Protein AF-0000000068162174 (afdb_homodimer)

Structure (mmCIF, N/CA/C/O backbone):
data_AF-0000000068162174-model_v1
#
loop_
_entity.id
_entity.type
_entity.pdbx_description
1 polymer 'Serine/threonine kinase, putative'
#
loop_
_atom_site.group_PDB
_atom_site.id
_atom_site.type_symbol
_atom_site.label_atom_id
_atom_site.label_alt_id
_atom_site.label_comp_id
_atom_site.label_asym_id
_atom_site.label_entity_id
_atom_site.label_seq_id
_atom_site.pdbx_PDB_ins_code
_atom_site.Cartn_x
_atom_site.Cartn_y
_atom_site.Cartn_z
_atom_site.occupancy
_atom_site.B_iso_or_equiv
_atom_site.auth_seq_id
_atom_site.auth_comp_id
_atom_site.auth_asym_id
_atom_site.auth_atom_id
_atom_site.pdbx_PDB_model_num
ATOM 1 N N . MET A 1 1 ? -5.445 24.312 -27.828 1 18.7 1 MET A N 1
ATOM 2 C CA . MET A 1 1 ? -6.723 23.75 -27.391 1 18.7 1 MET A CA 1
ATOM 3 C C . MET A 1 1 ? -6.57 23.016 -26.062 1 18.7 1 MET A C 1
ATOM 5 O O . MET A 1 1 ? -5.457 22.656 -25.672 1 18.7 1 MET A O 1
ATOM 9 N N . CYS A 1 2 ? -7.777 22.641 -25.031 1 18.2 2 CYS A N 1
ATOM 10 C CA . CYS A 1 2 ? -7.77 22.734 -23.578 1 18.2 2 CYS A CA 1
ATOM 11 C C . CYS A 1 2 ? -6.852 21.672 -22.969 1 18.2 2 CYS A C 1
ATOM 13 O O . CYS A 1 2 ? -7.102 20.469 -23.125 1 18.2 2 CYS A O 1
ATOM 15 N N . SER A 1 3 ? -5.457 21.891 -22.859 1 20.56 3 SER A N 1
ATOM 16 C CA . SER A 1 3 ? -4.191 21.344 -22.375 1 20.56 3 SER A CA 1
ATOM 17 C C . SER A 1 3 ? -4.273 20.984 -20.906 1 20.56 3 SER A C 1
ATOM 19 O O . SER A 1 3 ? -4.18 21.859 -20.031 1 20.56 3 SER A O 1
ATOM 21 N N . TRP A 1 4 ? -5.434 20.469 -20.375 1 22.05 4 TRP A N 1
ATOM 22 C CA . TRP A 1 4 ? -6.117 20.391 -19.094 1 22.05 4 TRP A CA 1
ATOM 23 C C . TRP A 1 4 ? -5.266 19.641 -18.062 1 22.05 4 TRP A C 1
ATOM 25 O O . TRP A 1 4 ? -5.496 18.453 -17.812 1 22.05 4 TRP A O 1
ATOM 35 N N . ILE A 1 5 ? -3.943 19.547 -18.203 1 24.92 5 ILE A N 1
ATOM 36 C CA . ILE A 1 5 ? -2.852 18.922 -17.469 1 24.92 5 ILE A CA 1
ATOM 37 C C . ILE A 1 5 ? -2.865 19.406 -16.016 1 24.92 5 ILE A C 1
ATOM 39 O O . ILE A 1 5 ? -2.266 18.781 -15.141 1 24.92 5 ILE A O 1
ATOM 43 N N . THR A 1 6 ? -3.139 20.766 -15.594 1 24.45 6 THR A N 1
ATOM 44 C CA . THR A 1 6 ? -2.65 21.734 -14.609 1 24.45 6 THR A CA 1
ATOM 45 C C . THR A 1 6 ? -3.127 21.359 -13.211 1 24.45 6 THR A C 1
ATOM 47 O O . THR A 1 6 ? -2.445 21.641 -12.219 1 24.45 6 THR A O 1
ATOM 50 N N . ASN A 1 7 ? -4.449 21.609 -12.859 1 26.14 7 ASN A N 1
ATOM 51 C CA . ASN A 1 7 ? -4.941 22.219 -11.633 1 26.14 7 ASN A CA 1
ATOM 52 C C . ASN A 1 7 ? -4.613 21.375 -10.406 1 26.14 7 ASN A C 1
ATOM 54 O O . ASN A 1 7 ? -4.543 20.156 -10.492 1 26.14 7 ASN A O 1
ATOM 58 N N . GLY A 1 8 ? -4.105 22.156 -9.227 1 27.59 8 GLY A N 1
ATOM 59 C CA . GLY A 1 8 ? -3.605 22.031 -7.867 1 27.59 8 GLY A CA 1
ATOM 60 C C . GLY A 1 8 ? -4.473 21.141 -6.992 1 27.59 8 GLY A C 1
ATOM 61 O O . GLY A 1 8 ? -5.629 21.469 -6.723 1 27.59 8 GLY A O 1
ATOM 62 N N . LEU A 1 9 ? -4.617 20 -7.191 1 29.78 9 LEU A N 1
ATOM 63 C CA . LEU A 1 9 ? -5.543 19.266 -6.328 1 29.78 9 LEU A CA 1
ATOM 64 C C . LEU A 1 9 ? -5.387 19.703 -4.875 1 29.78 9 LEU A C 1
ATOM 66 O O . LEU A 1 9 ? -4.277 19.703 -4.336 1 29.78 9 LEU A O 1
ATOM 70 N N . PRO A 1 10 ? -6.277 20.75 -4.34 1 28.58 10 PRO A N 1
ATOM 71 C CA . PRO A 1 10 ? -6.211 21.391 -3.029 1 28.58 10 PRO A CA 1
ATOM 72 C C . PRO A 1 10 ? -5.812 20.422 -1.916 1 28.58 10 PRO A C 1
ATOM 74 O O . PRO A 1 10 ? -6.137 19.234 -1.981 1 28.58 10 PRO A O 1
ATOM 77 N N . SER A 1 11 ? -4.824 20.812 -1.046 1 30.02 11 SER A N 1
ATOM 78 C CA . SER A 1 11 ? -4.098 20.422 0.156 1 30.02 11 SER A CA 1
ATOM 79 C C . SER A 1 11 ? -5.035 19.844 1.207 1 30.02 11 SER A C 1
ATOM 81 O O . SER A 1 11 ? -4.695 18.875 1.885 1 30.02 11 SER A O 1
ATOM 83 N N . PHE A 1 12 ? -6.105 20.688 1.54 1 29.03 12 PHE A N 1
ATOM 84 C CA . PHE A 1 12 ? -7.055 20.703 2.648 1 29.03 12 PHE A CA 1
ATOM 85 C C . PHE A 1 12 ? -7.934 19.453 2.617 1 29.03 12 PHE A C 1
ATOM 87 O O . PHE A 1 12 ? -8.312 18.938 3.666 1 29.03 12 PHE A O 1
ATOM 94 N N . ALA A 1 13 ? -8.508 19.281 1.457 1 28.56 13 ALA A N 1
ATOM 95 C CA . ALA A 1 13 ? -9.641 18.344 1.433 1 28.56 13 ALA A CA 1
ATOM 96 C C . ALA A 1 13 ? -9.188 16.922 1.751 1 28.56 13 ALA A C 1
ATOM 98 O O . ALA A 1 13 ? -10.008 16.062 2.068 1 28.56 13 ALA A O 1
ATOM 99 N N . ILE A 1 14 ? -7.941 16.609 1.608 1 31.02 14 ILE A N 1
ATOM 100 C CA . ILE A 1 14 ? -7.199 15.414 1.965 1 31.02 14 ILE A CA 1
ATOM 101 C C . ILE A 1 14 ? -7.328 15.148 3.465 1 31.02 14 ILE A C 1
ATOM 103 O O . ILE A 1 14 ? -7.508 14.008 3.889 1 31.02 14 ILE A O 1
ATOM 107 N N . SER A 1 15 ? -7.234 16.156 4.301 1 30.94 15 SER A N 1
ATOM 108 C CA . SER A 1 15 ? -7.246 16.281 5.758 1 30.94 15 SER A CA 1
ATOM 109 C C . SER A 1 15 ? -8.625 15.969 6.328 1 30.94 15 SER A C 1
ATOM 111 O O . SER A 1 15 ? -8.734 15.289 7.352 1 30.94 15 SER A O 1
ATOM 113 N N . GLU A 1 16 ? -9.641 16.812 6.031 1 30.27 16 GLU A N 1
ATOM 114 C CA . GLU A 1 16 ? -10.898 17.031 6.734 1 30.27 16 GLU A CA 1
ATOM 115 C C . GLU A 1 16 ? -11.758 15.766 6.738 1 30.27 16 GLU A C 1
ATOM 117 O O . GLU A 1 16 ? -12.422 15.461 7.734 1 30.27 16 GLU A O 1
ATOM 122 N N . MET A 1 17 ? -12.266 15.359 5.582 1 29.75 17 MET A N 1
ATOM 123 C CA . MET A 1 17 ? -13.445 14.492 5.621 1 29.75 17 MET A CA 1
ATOM 124 C C . MET A 1 17 ? -13.133 13.18 6.328 1 29.75 17 MET A C 1
ATOM 126 O O . MET A 1 17 ? -14.023 12.547 6.898 1 29.75 17 MET A O 1
ATOM 130 N N . THR A 1 18 ? -12.062 12.406 5.812 1 34.81 18 THR A N 1
ATOM 131 C CA . THR A 1 18 ? -12.102 11.148 6.543 1 34.81 18 THR A CA 1
ATOM 132 C C . THR A 1 18 ? -11.406 11.281 7.895 1 34.81 18 THR A C 1
ATOM 134 O O . THR A 1 18 ? -11.398 10.344 8.688 1 34.81 18 THR A O 1
ATOM 137 N N . GLY A 1 19 ? -11.172 12.523 8.297 1 32.34 19 GLY A N 1
ATOM 138 C CA . GLY A 1 19 ? -10.297 12.578 9.461 1 32.34 19 GLY A CA 1
ATOM 139 C C . GLY A 1 19 ? -8.992 11.828 9.273 1 32.34 19 GLY A C 1
ATOM 140 O O . GLY A 1 19 ? -8.164 11.781 10.18 1 32.34 19 GLY A O 1
ATOM 141 N N . LEU A 1 20 ? -8.898 10.766 8.461 1 36.09 20 LEU A N 1
ATOM 142 C CA . LEU A 1 20 ? -7.723 9.914 8.328 1 36.09 20 LEU A CA 1
ATOM 143 C C . LEU A 1 20 ? -6.699 10.539 7.383 1 36.09 20 LEU A C 1
ATOM 145 O O . LEU A 1 20 ? -7.07 11.148 6.375 1 36.09 20 LEU A O 1
ATOM 149 N N . GLY A 1 21 ? -5.391 11.078 7.617 1 38.16 21 GLY A N 1
ATOM 150 C CA . GLY A 1 21 ? -4.168 11.766 7.23 1 38.16 21 GLY A CA 1
ATOM 151 C C . GLY A 1 21 ? -3.594 11.266 5.918 1 38.16 21 GLY A C 1
ATOM 152 O O . GLY A 1 21 ? -4.141 10.352 5.301 1 38.16 21 GLY A O 1
ATOM 153 N N . THR A 1 22 ? -2.631 12.109 5.289 1 47.12 22 THR A N 1
ATOM 154 C CA . THR A 1 22 ? -1.706 11.859 4.188 1 47.12 22 THR A CA 1
ATOM 155 C C . THR A 1 22 ? -1.014 10.508 4.355 1 47.12 22 THR A C 1
ATOM 157 O O . THR A 1 22 ? -0.334 10.273 5.355 1 47.12 22 THR A O 1
ATOM 160 N N . PRO A 1 23 ? -1.525 9.281 3.451 1 57.62 23 PRO A N 1
ATOM 161 C CA . PRO A 1 23 ? -0.926 7.973 3.727 1 57.62 23 PRO A CA 1
ATOM 162 C C . PRO A 1 23 ? 0.59 7.969 3.553 1 57.62 23 PRO A C 1
ATOM 164 O O . PRO A 1 23 ? 1.12 8.695 2.711 1 57.62 23 PRO A O 1
ATOM 167 N N . LEU A 1 24 ? 1.435 7.66 4.465 1 55.72 24 LEU A N 1
ATOM 168 C CA . LEU A 1 24 ? 2.873 7.418 4.492 1 55.72 24 LEU A CA 1
ATOM 169 C C . LEU A 1 24 ? 3.283 6.457 3.381 1 55.72 24 LEU A C 1
ATOM 171 O O . LEU A 1 24 ? 4.473 6.281 3.113 1 55.72 24 LEU A O 1
ATOM 175 N N . TYR A 1 25 ? 2.242 5.934 2.59 1 62.03 25 TYR A N 1
ATOM 176 C CA . TYR A 1 25 ? 2.531 4.984 1.518 1 62.03 25 TYR A CA 1
ATOM 177 C C . TYR A 1 25 ? 2.639 5.699 0.176 1 62.03 25 TYR A C 1
ATOM 179 O O . TYR A 1 25 ? 3.053 5.102 -0.821 1 62.03 25 TYR A O 1
ATOM 187 N N . MET A 1 26 ? 2.332 7.035 0.182 1 63.84 26 MET A N 1
ATOM 188 C CA . MET A 1 26 ? 2.369 7.793 -1.065 1 63.84 26 MET A CA 1
ATOM 189 C C . MET A 1 26 ? 3.803 8.133 -1.453 1 63.84 26 MET A C 1
ATOM 191 O O . MET A 1 26 ? 4.602 8.539 -0.605 1 63.84 26 MET A O 1
ATOM 195 N N . ALA A 1 27 ? 4.07 7.832 -2.781 1 62.41 27 ALA A N 1
ATOM 196 C CA . ALA A 1 27 ? 5.391 8.203 -3.275 1 62.41 27 ALA A CA 1
ATOM 197 C C . ALA A 1 27 ? 5.633 9.703 -3.119 1 62.41 27 ALA A C 1
ATOM 199 O O . ALA A 1 27 ? 4.73 10.508 -3.361 1 62.41 27 ALA A O 1
ATOM 200 N N . PRO A 1 28 ? 6.805 10.055 -2.715 1 62.69 28 PRO A N 1
ATOM 201 C CA . PRO A 1 28 ? 7.133 11.469 -2.48 1 62.69 28 PRO A CA 1
ATOM 202 C C . PRO A 1 28 ? 6.863 12.344 -3.697 1 62.69 28 PRO A C 1
ATOM 204 O O . PRO A 1 28 ? 6.434 13.492 -3.553 1 62.69 28 PRO A O 1
ATOM 207 N N . GLU A 1 29 ? 7.098 11.898 -4.934 1 68 29 GLU A N 1
ATOM 208 C CA . GLU A 1 29 ? 6.969 12.703 -6.141 1 68 29 GLU A CA 1
ATOM 209 C C . GLU A 1 29 ? 5.508 13.047 -6.426 1 68 29 GLU A C 1
ATOM 211 O O . GLU A 1 29 ? 5.215 13.945 -7.215 1 68 29 GLU A O 1
ATOM 216 N N . MET A 1 30 ? 4.582 12.258 -5.918 1 63.44 30 MET A N 1
ATOM 217 C CA . MET A 1 30 ? 3.162 12.547 -6.105 1 63.44 30 MET A CA 1
ATOM 218 C C . MET A 1 30 ? 2.789 13.883 -5.477 1 63.44 30 MET A C 1
ATOM 220 O O . MET A 1 30 ? 1.789 14.492 -5.855 1 63.44 30 MET A O 1
ATOM 224 N N . LEU A 1 31 ? 3.596 14.25 -4.473 1 59.22 31 LEU A N 1
ATOM 225 C CA . LEU A 1 31 ? 3.4 15.562 -3.85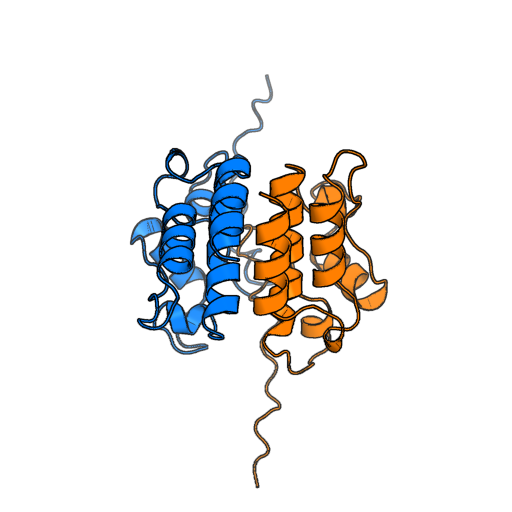9 1 59.22 31 LEU A CA 1
ATOM 226 C C . LEU A 1 31 ? 3.998 16.656 -4.727 1 59.22 31 LEU A C 1
ATOM 228 O O . LEU A 1 31 ? 3.676 17.844 -4.547 1 59.22 31 LEU A O 1
ATOM 232 N N . GLN A 1 32 ? 4.801 16.172 -5.676 1 59.44 32 GLN A N 1
ATOM 233 C CA . GLN A 1 32 ? 5.516 17.141 -6.508 1 59.44 32 GLN A CA 1
ATOM 234 C C . GLN A 1 32 ? 4.836 17.297 -7.867 1 59.44 32 GLN A C 1
ATOM 236 O O . GLN A 1 32 ? 5.375 17.953 -8.758 1 59.44 32 GLN A O 1
ATOM 241 N N . THR A 1 33 ? 3.5 17.078 -8.148 1 53.5 33 THR A N 1
ATOM 242 C CA . THR A 1 33 ? 2.748 17.234 -9.383 1 53.5 33 THR A CA 1
ATOM 243 C C . THR A 1 33 ? 3.398 16.453 -10.523 1 53.5 33 THR A C 1
ATOM 245 O O . THR A 1 33 ? 3.176 16.75 -11.695 1 53.5 33 THR A O 1
ATOM 248 N N . ARG A 1 34 ? 4.207 15.617 -10.32 1 50.84 34 ARG A N 1
ATOM 249 C CA . ARG A 1 34 ? 4.879 14.922 -11.422 1 50.84 34 ARG A CA 1
ATOM 250 C C . ARG A 1 34 ? 4.043 13.75 -11.922 1 50.84 34 ARG A C 1
ATOM 252 O O . ARG A 1 34 ? 3.277 13.156 -11.156 1 50.84 34 ARG A O 1
ATOM 259 N N . HIS A 1 35 ? 3.863 13.625 -13.305 1 50.28 35 HIS A N 1
ATOM 260 C CA . HIS A 1 35 ? 3.219 12.477 -13.945 1 50.28 35 HIS A CA 1
ATOM 261 C C . HIS A 1 35 ? 3.83 11.164 -13.461 1 50.28 35 HIS A C 1
ATOM 263 O O . HIS A 1 35 ? 5.055 11.031 -13.406 1 50.28 35 HIS A O 1
ATOM 269 N N . TYR A 1 36 ? 3.008 10.625 -12.555 1 57.25 36 TYR A N 1
ATOM 270 C CA . TYR A 1 36 ? 3.699 9.438 -12.07 1 57.25 36 TYR A CA 1
ATOM 271 C C . TYR A 1 36 ? 3.182 8.18 -12.766 1 57.25 36 TYR A C 1
ATOM 273 O O . TYR A 1 36 ? 1.99 8.078 -13.062 1 57.25 36 TYR A O 1
ATOM 281 N N . GLY A 1 37 ? 4.039 7.527 -13.531 1 59.81 37 GLY A N 1
ATOM 282 C CA . GLY A 1 37 ? 3.797 6.23 -14.141 1 59.81 37 GLY A CA 1
ATOM 283 C C . GLY A 1 37 ? 3.812 5.09 -13.141 1 59.81 37 GLY A C 1
ATOM 284 O O . GLY A 1 37 ? 3.518 5.289 -11.961 1 59.81 37 GLY A O 1
ATOM 285 N N . ALA A 1 38 ? 3.951 3.951 -13.508 1 64.69 38 ALA A N 1
ATOM 286 C CA . ALA A 1 38 ? 3.938 2.672 -12.797 1 64.69 38 ALA A CA 1
ATOM 287 C C . ALA A 1 38 ? 4.949 2.664 -11.656 1 64.69 38 ALA A C 1
ATOM 289 O O . ALA A 1 38 ? 4.824 1.875 -10.719 1 64.69 38 ALA A O 1
ATOM 290 N N . LYS A 1 39 ? 5.809 3.766 -11.609 1 78.62 39 LYS A N 1
ATOM 291 C CA . LYS A 1 39 ? 6.918 3.709 -10.656 1 78.62 39 LYS A CA 1
ATOM 292 C C . LYS A 1 39 ? 6.477 4.176 -9.273 1 78.62 39 LYS A C 1
ATOM 294 O O . LYS A 1 39 ? 7.141 3.895 -8.273 1 78.62 39 LYS A O 1
ATOM 299 N N . ILE A 1 40 ? 5.359 4.891 -9.227 1 78.25 40 ILE A N 1
ATOM 300 C CA . ILE A 1 40 ? 4.883 5.379 -7.934 1 78.25 40 ILE A CA 1
ATOM 301 C C . ILE A 1 40 ? 4.402 4.207 -7.082 1 78.25 40 ILE A C 1
ATOM 303 O O . ILE A 1 40 ? 4.496 4.24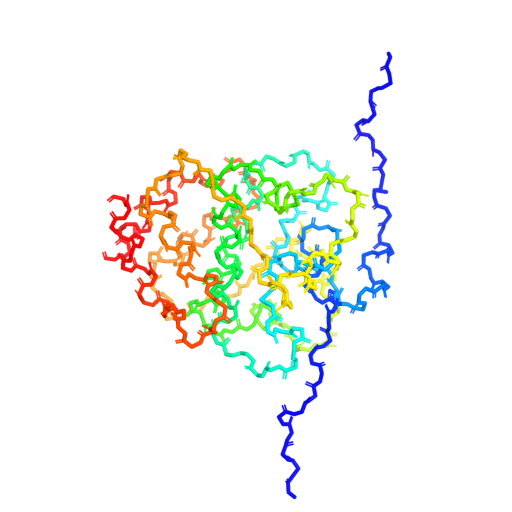6 -5.852 1 78.25 40 ILE A O 1
ATOM 307 N N . ASP A 1 41 ? 3.971 3.131 -7.715 1 82.19 41 ASP A N 1
ATOM 308 C CA . ASP A 1 41 ? 3.486 1.958 -6.992 1 82.19 41 ASP A CA 1
ATOM 309 C C . ASP A 1 41 ? 4.641 1.195 -6.344 1 82.19 41 ASP A C 1
ATOM 311 O O . ASP A 1 41 ? 4.449 0.506 -5.34 1 82.19 41 ASP A O 1
ATOM 315 N N . CYS A 1 42 ? 5.82 1.42 -6.922 1 88.31 42 CYS A N 1
ATOM 316 C CA . CYS A 1 42 ? 6.996 0.785 -6.34 1 88.31 42 CYS A CA 1
ATOM 317 C C . CYS A 1 42 ? 7.234 1.282 -4.922 1 88.31 42 CYS A C 1
ATOM 319 O O . CYS A 1 42 ? 7.543 0.493 -4.023 1 88.31 42 CYS A O 1
ATOM 321 N N . TYR A 1 43 ? 7.094 2.574 -4.781 1 88.06 43 TYR A N 1
ATOM 322 C CA . TYR A 1 43 ? 7.309 3.166 -3.465 1 88.06 43 TYR A CA 1
ATOM 323 C C . TYR A 1 43 ? 6.305 2.625 -2.455 1 88.06 43 TYR A C 1
ATOM 325 O O . TYR A 1 43 ? 6.68 2.205 -1.358 1 88.06 43 TYR A O 1
ATOM 333 N N . SER A 1 44 ? 5.039 2.605 -2.838 1 84.12 44 SER A N 1
ATOM 334 C CA . SER A 1 44 ? 3.998 2.068 -1.967 1 84.12 44 SER A CA 1
ATOM 335 C C . SER A 1 44 ? 4.266 0.607 -1.622 1 84.12 44 SER A C 1
ATOM 337 O O . SER A 1 44 ? 4.055 0.184 -0.484 1 84.12 44 SER A O 1
ATOM 339 N N . PHE A 1 45 ? 4.711 -0.1 -2.633 1 87.56 45 PHE A N 1
ATOM 340 C CA . PHE A 1 45 ? 5.055 -1.504 -2.439 1 87.56 45 PHE A CA 1
ATOM 341 C C . PHE A 1 45 ? 6.133 -1.655 -1.373 1 87.56 45 PHE A C 1
ATOM 343 O O . PHE A 1 45 ? 6.008 -2.486 -0.471 1 87.56 45 PHE A O 1
ATOM 350 N N . ALA A 1 46 ? 7.16 -0.846 -1.453 1 92.31 46 ALA A N 1
ATOM 351 C CA . ALA A 1 46 ? 8.25 -0.889 -0.483 1 92.31 46 ALA A CA 1
ATOM 352 C C . ALA A 1 46 ? 7.742 -0.61 0.929 1 92.31 46 ALA A C 1
ATOM 354 O O . ALA A 1 46 ? 8.125 -1.297 1.88 1 92.31 46 ALA A O 1
ATOM 355 N N . MET A 1 47 ? 6.887 0.354 1.073 1 88.5 47 MET A N 1
ATOM 356 C CA . MET A 1 47 ? 6.387 0.75 2.387 1 88.5 47 MET A CA 1
ATOM 357 C C . MET A 1 47 ? 5.578 -0.375 3.021 1 88.5 47 MET A C 1
ATOM 359 O O . MET A 1 47 ? 5.727 -0.66 4.211 1 88.5 47 MET A O 1
ATOM 363 N N . VAL A 1 48 ? 4.75 -1.003 2.244 1 87.25 48 VAL A N 1
ATOM 364 C CA . VAL A 1 48 ? 3.941 -2.107 2.75 1 87.25 48 VAL A CA 1
ATOM 365 C C . VAL A 1 48 ? 4.844 -3.287 3.109 1 87.25 48 VAL A C 1
ATOM 367 O O . VAL A 1 48 ? 4.664 -3.916 4.152 1 87.25 48 VAL A O 1
ATOM 370 N N . LEU A 1 49 ? 5.777 -3.588 2.252 1 89.62 49 LEU A N 1
ATOM 371 C CA . LEU A 1 49 ? 6.703 -4.684 2.514 1 89.62 49 LEU A CA 1
ATOM 372 C C . LEU A 1 49 ? 7.492 -4.434 3.795 1 89.62 49 LEU A C 1
ATOM 374 O O . LEU A 1 49 ? 7.719 -5.359 4.578 1 89.62 49 LEU A O 1
ATOM 378 N N . TRP A 1 50 ? 7.91 -3.193 4.016 1 89.44 50 TRP A N 1
ATOM 379 C CA . TRP A 1 50 ? 8.625 -2.836 5.234 1 89.44 50 TRP A CA 1
ATOM 380 C C . TRP A 1 50 ? 7.789 -3.145 6.469 1 89.44 50 TRP A C 1
ATOM 382 O O . TRP A 1 50 ? 8.273 -3.762 7.418 1 89.44 50 TRP A O 1
ATOM 392 N N . GLN A 1 51 ? 6.566 -2.807 6.414 1 86.38 51 GLN A N 1
ATOM 393 C CA . GLN A 1 51 ? 5.672 -3.047 7.543 1 86.38 51 GLN A CA 1
ATOM 394 C C . GLN A 1 51 ? 5.473 -4.539 7.781 1 86.38 51 GLN A C 1
ATOM 396 O O . GLN A 1 51 ? 5.5 -5 8.922 1 86.38 51 GLN A O 1
ATOM 401 N N . MET A 1 52 ? 5.301 -5.227 6.711 1 87.44 52 MET A N 1
ATOM 402 C CA . MET A 1 52 ? 5.059 -6.66 6.828 1 87.44 52 MET A CA 1
ATOM 403 C C . MET A 1 52 ? 6.285 -7.375 7.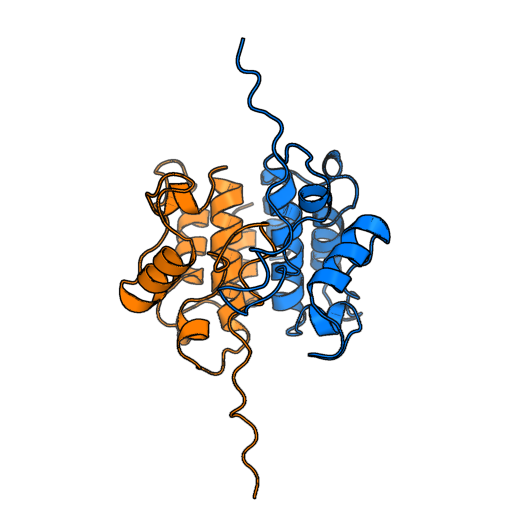387 1 87.44 52 MET A C 1
ATOM 405 O O . MET A 1 52 ? 6.156 -8.312 8.18 1 87.44 52 MET A O 1
ATOM 409 N N . CYS A 1 53 ? 7.402 -6.922 6.992 1 87.06 53 CYS A N 1
ATOM 410 C CA . CYS A 1 53 ? 8.633 -7.59 7.391 1 87.06 53 CYS A CA 1
ATOM 411 C C . CYS A 1 53 ? 9.008 -7.23 8.828 1 87.06 53 CYS A C 1
ATOM 413 O O . CYS A 1 53 ? 9.531 -8.07 9.562 1 87.06 53 CYS A O 1
ATOM 415 N N . THR A 1 54 ? 8.734 -6.008 9.25 1 86.62 54 THR A N 1
ATOM 416 C CA . THR A 1 54 ? 9.195 -5.535 10.555 1 86.62 54 THR A CA 1
ATOM 417 C C . THR A 1 54 ? 8.102 -5.715 11.602 1 86.62 54 THR A C 1
ATOM 419 O O . THR A 1 54 ? 8.398 -5.797 12.797 1 86.62 54 THR A O 1
ATOM 422 N N . GLY A 1 55 ? 6.891 -5.664 11.125 1 82.19 55 GLY A N 1
ATOM 423 C CA . GLY A 1 55 ? 5.762 -5.699 12.039 1 82.19 55 GLY A CA 1
ATOM 424 C C . GLY A 1 55 ? 5.508 -4.367 12.719 1 82.19 55 GLY A C 1
ATOM 425 O O . GLY A 1 55 ? 4.688 -4.281 13.641 1 82.19 55 GLY A O 1
ATOM 426 N N . LYS A 1 56 ? 6.199 -3.385 12.312 1 82.88 56 LYS A N 1
ATOM 427 C CA . LYS A 1 56 ? 6.082 -2.057 12.914 1 82.88 56 LYS A CA 1
ATOM 428 C C . LYS A 1 56 ? 5.25 -1.13 12.031 1 82.88 56 LYS A C 1
ATOM 430 O O . LYS A 1 56 ? 5.152 -1.336 10.82 1 82.88 56 LYS A O 1
ATOM 435 N N . LYS A 1 57 ? 4.707 -0.128 12.664 1 79.94 57 LYS A N 1
ATOM 436 C CA . LYS A 1 57 ? 4.008 0.909 11.906 1 79.94 57 LYS A CA 1
ATOM 437 C C . LYS A 1 57 ? 4.996 1.87 11.25 1 79.94 57 LYS A C 1
ATOM 439 O O . LYS A 1 57 ? 6.09 2.094 11.773 1 79.94 57 LYS A O 1
ATOM 444 N N . LEU A 1 58 ? 4.594 2.418 10.156 1 83.88 58 LEU A N 1
ATOM 445 C CA . LEU A 1 58 ? 5.477 3.307 9.406 1 83.88 58 LEU A CA 1
ATOM 446 C C . LEU A 1 58 ? 5.863 4.52 10.25 1 83.88 58 LEU A C 1
ATOM 448 O O . LEU A 1 58 ? 7.008 4.973 10.203 1 83.88 58 LEU A O 1
ATOM 452 N N . MET A 1 59 ? 4.926 5.027 11 1 80.88 59 MET A N 1
ATOM 453 C CA . MET A 1 59 ? 5.238 6.184 11.836 1 80.88 59 MET A CA 1
ATOM 454 C C . MET A 1 59 ? 6.422 5.887 12.75 1 80.88 59 MET A C 1
ATOM 456 O O . MET A 1 59 ? 7.32 6.715 12.906 1 80.88 59 MET A O 1
ATOM 460 N N . ASP A 1 60 ? 6.395 4.711 13.312 1 82.88 60 ASP A N 1
ATOM 461 C CA . ASP A 1 60 ? 7.508 4.27 14.148 1 82.88 60 ASP A CA 1
ATOM 462 C C . ASP A 1 60 ? 8.789 4.125 13.336 1 82.88 60 ASP A C 1
ATOM 464 O O . ASP A 1 60 ? 9.867 4.496 13.797 1 82.88 60 ASP A O 1
ATOM 468 N N . GLY A 1 61 ? 8.633 3.58 12.172 1 87.56 61 GLY A N 1
ATOM 469 C CA . GLY A 1 61 ? 9.773 3.4 11.297 1 87.56 61 GLY A CA 1
ATOM 470 C C . GLY A 1 61 ? 10.438 4.707 10.906 1 87.56 61 GLY A C 1
ATOM 471 O O . GLY A 1 61 ? 11.648 4.754 10.688 1 87.56 61 GLY A O 1
ATOM 472 N N . PHE A 1 62 ? 9.648 5.73 10.797 1 87.62 62 PHE A N 1
ATOM 473 C CA . PHE A 1 62 ? 10.164 7.047 10.438 1 87.62 62 PHE A CA 1
ATOM 474 C C . PHE A 1 62 ? 10.742 7.754 11.664 1 87.62 62 PHE A C 1
ATOM 476 O O . PHE A 1 62 ? 11.328 8.828 11.547 1 87.62 62 PHE A O 1
ATOM 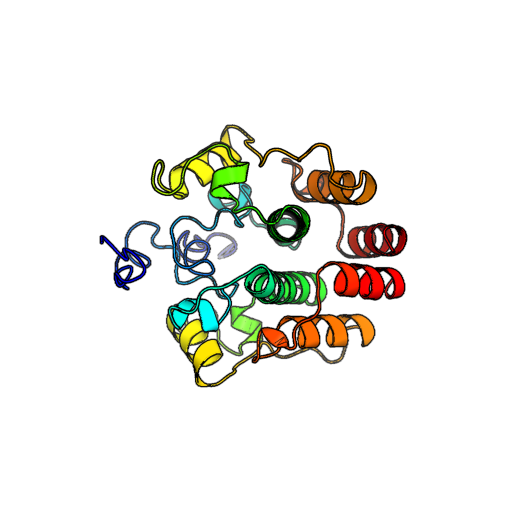483 N N . GLY A 1 63 ? 10.547 7.102 12.797 1 85.56 63 GLY A N 1
ATOM 484 C CA . GLY A 1 63 ? 11.156 7.625 14.016 1 85.56 63 GLY A CA 1
ATOM 485 C C . GLY A 1 63 ? 10.219 8.508 14.82 1 85.56 63 GLY A C 1
ATOM 486 O O . GLY A 1 63 ? 10.664 9.305 15.648 1 85.56 63 GLY A O 1
ATOM 487 N N . PHE A 1 64 ? 8.953 8.461 14.492 1 82.06 64 PHE A N 1
ATOM 488 C CA . PHE A 1 64 ? 7.996 9.305 15.195 1 82.06 64 PHE A CA 1
ATOM 489 C C . PHE A 1 64 ? 7.039 8.461 16.031 1 82.06 64 PHE A C 1
ATOM 491 O O . PHE A 1 64 ? 6.691 7.344 15.641 1 82.06 64 PHE A O 1
ATOM 498 N N . ASP A 1 65 ? 6.727 8.953 17.172 1 76.19 65 ASP A N 1
ATOM 499 C CA . ASP A 1 65 ? 5.66 8.328 17.953 1 76.19 65 ASP A CA 1
ATOM 500 C C . ASP A 1 65 ? 4.297 8.578 17.312 1 76.19 65 ASP A C 1
ATOM 502 O O . ASP A 1 65 ? 4.082 9.617 16.688 1 76.19 65 ASP A O 1
ATOM 506 N N . LYS A 1 66 ? 3.604 7.602 17.641 1 65.56 66 LYS A N 1
ATOM 507 C CA . LYS A 1 66 ? 2.246 7.766 17.125 1 65.56 66 LYS A CA 1
ATOM 508 C C . LYS A 1 66 ? 1.633 9.078 17.594 1 65.56 66 LYS A C 1
ATOM 510 O O . LYS A 1 66 ? 1.814 9.469 18.75 1 65.56 66 LYS A O 1
ATOM 515 N N . ASP A 1 67 ? 1.114 9.836 16.766 1 60.44 67 ASP A N 1
ATOM 516 C CA . ASP A 1 67 ? 0.339 11.031 17.078 1 60.44 67 ASP A CA 1
ATOM 517 C C . ASP A 1 67 ? 1.253 12.219 17.375 1 60.44 67 ASP A C 1
ATOM 519 O O . ASP A 1 67 ? 0.778 13.312 17.688 1 60.44 67 ASP A O 1
ATOM 523 N N . SER A 1 68 ? 2.488 11.977 17.375 1 70.38 68 SER A N 1
ATOM 524 C CA . SER A 1 68 ? 3.393 13.078 17.672 1 70.38 68 SER A CA 1
ATOM 525 C C . SER A 1 68 ? 3.477 14.062 16.516 1 70.38 68 SER A C 1
ATOM 527 O O . SER A 1 68 ? 3.645 15.266 16.719 1 70.38 68 SER A O 1
ATOM 529 N N . VAL A 1 69 ? 3.447 13.539 15.375 1 70.44 69 VAL A N 1
ATOM 530 C CA . VAL A 1 69 ? 3.533 14.391 14.188 1 70.44 69 VAL A CA 1
ATOM 531 C C . VAL A 1 69 ? 2.447 14 13.188 1 70.44 69 VAL A C 1
ATOM 533 O O . VAL A 1 69 ? 2.158 12.812 13.016 1 70.44 69 VAL A O 1
ATOM 536 N N . PRO A 1 70 ? 1.87 15 12.609 1 69.69 70 PRO A N 1
ATOM 537 C CA . PRO A 1 70 ? 0.913 14.664 11.555 1 69.69 70 PRO A CA 1
ATOM 538 C C . PRO A 1 70 ? 1.553 13.898 10.398 1 69.69 70 PRO A C 1
ATOM 540 O O . PRO A 1 70 ? 2.68 14.195 10 1 69.69 70 PRO A O 1
ATOM 543 N N . PRO A 1 71 ? 0.937 12.922 9.891 1 71.56 71 PRO A N 1
ATOM 544 C CA . PRO A 1 71 ? 1.477 12.125 8.789 1 71.56 71 PRO A CA 1
ATOM 545 C C . PRO A 1 71 ? 1.895 12.969 7.59 1 71.56 71 PRO A C 1
ATOM 547 O O . PRO A 1 71 ? 2.861 12.641 6.902 1 71.56 71 PRO A O 1
ATOM 550 N N . MET A 1 72 ? 1.23 14.023 7.383 1 72.69 72 MET A N 1
ATOM 551 C CA . MET A 1 72 ? 1.567 14.891 6.258 1 72.69 72 MET A CA 1
ATOM 552 C C . MET A 1 72 ? 2.967 15.477 6.422 1 72.69 72 MET A C 1
ATOM 554 O O . MET A 1 72 ? 3.682 15.672 5.434 1 72.69 72 MET A O 1
ATOM 558 N N . ARG A 1 73 ? 3.275 15.773 7.574 1 75.56 73 ARG A N 1
ATOM 559 C CA . ARG A 1 73 ? 4.617 16.281 7.828 1 75.56 73 ARG A CA 1
ATOM 560 C C . ARG A 1 73 ? 5.672 15.234 7.512 1 75.56 73 ARG A C 1
ATOM 562 O O . ARG A 1 73 ? 6.754 15.555 7.016 1 75.56 73 ARG A O 1
ATOM 569 N N . VAL A 1 74 ? 5.359 14.023 7.82 1 76.5 74 VAL A N 1
ATOM 570 C CA . VAL A 1 74 ? 6.281 12.93 7.527 1 76.5 74 VAL A CA 1
ATOM 571 C C . VAL A 1 74 ? 6.398 12.75 6.016 1 76.5 74 VAL A C 1
ATOM 573 O O . VAL A 1 74 ? 7.5 12.547 5.492 1 76.5 74 VAL A O 1
ATOM 576 N N . ALA A 1 75 ? 5.273 12.867 5.32 1 75.19 75 ALA A N 1
ATOM 577 C CA . ALA A 1 75 ? 5.285 12.781 3.861 1 75.19 75 ALA A CA 1
ATOM 578 C C . ALA A 1 75 ? 6.152 13.883 3.254 1 75.19 75 ALA A C 1
ATOM 580 O O . ALA A 1 75 ? 6.887 13.641 2.293 1 75.19 75 ALA A O 1
ATOM 581 N N . PHE A 1 76 ? 6.02 15.031 3.822 1 76.44 76 PHE A N 1
ATOM 582 C CA . PHE A 1 76 ? 6.832 16.156 3.361 1 76.44 76 PHE A CA 1
ATOM 583 C C . PHE A 1 76 ? 8.312 15.867 3.57 1 76.44 76 PHE A C 1
ATOM 585 O O . PHE A 1 76 ? 9.133 16.141 2.688 1 76.44 76 PHE A O 1
ATOM 592 N N . LYS A 1 77 ? 8.609 15.359 4.703 1 82 77 LYS A N 1
ATOM 593 C CA . LYS A 1 77 ? 10 15.031 4.996 1 82 77 LYS A CA 1
ATOM 594 C C . LYS A 1 77 ? 10.516 13.945 4.062 1 82 77 LYS A C 1
ATOM 596 O O . LYS A 1 77 ? 11.664 13.984 3.627 1 82 77 LYS A O 1
ATOM 601 N N . ALA A 1 78 ? 9.688 12.969 3.801 1 83.06 78 ALA A N 1
ATOM 602 C CA . ALA A 1 78 ? 10.055 11.93 2.84 1 83.06 78 ALA A CA 1
ATOM 603 C C . ALA A 1 78 ? 10.336 12.539 1.467 1 83.06 78 ALA A C 1
ATOM 605 O O . ALA A 1 78 ? 11.258 12.102 0.768 1 83.06 78 ALA A O 1
ATOM 606 N N . CYS A 1 79 ? 9.539 13.461 1.094 1 80.69 79 CYS A N 1
ATOM 607 C CA . CYS A 1 79 ? 9.633 14.07 -0.23 1 80.69 79 CYS A CA 1
ATOM 608 C C . CYS A 1 79 ? 10.836 15 -0.322 1 80.69 79 CYS A C 1
ATOM 610 O O . CYS A 1 79 ? 11.641 14.891 -1.25 1 80.69 79 CYS A O 1
ATOM 612 N N . TYR A 1 80 ? 11.023 15.836 0.635 1 83.19 80 TYR A N 1
ATOM 613 C CA . TYR A 1 80 ? 11.977 16.938 0.49 1 83.19 80 TYR A CA 1
ATOM 614 C C . TYR A 1 80 ? 13.281 16.625 1.224 1 83.19 80 TYR A C 1
ATOM 616 O O . TYR A 1 80 ? 14.336 17.141 0.856 1 83.19 80 TYR A O 1
ATOM 624 N N . GLU A 1 81 ? 13.164 15.82 2.244 1 88.56 81 GLU A N 1
ATOM 625 C CA . GLU A 1 81 ? 14.367 15.477 3 1 88.56 81 GLU A CA 1
ATOM 626 C C . GLU A 1 81 ? 14.789 14.031 2.748 1 88.56 81 GLU A C 1
ATOM 628 O O . GLU A 1 81 ? 15.703 13.523 3.398 1 88.56 81 GLU A O 1
ATOM 633 N N . LYS A 1 82 ? 14.078 13.281 1.945 1 90.25 82 LYS A N 1
ATOM 634 C CA . LYS A 1 82 ? 14.375 11.914 1.538 1 90.25 82 LYS A CA 1
ATOM 635 C C . LYS A 1 82 ? 14.367 10.969 2.738 1 90.25 82 LYS A C 1
ATOM 637 O O . LYS A 1 82 ? 15.156 10.023 2.797 1 90.25 82 LYS A O 1
ATOM 642 N N . LEU A 1 83 ? 13.555 11.344 3.701 1 89.88 83 LEU A N 1
ATOM 643 C CA . LEU A 1 83 ? 13.391 10.492 4.879 1 89.88 83 LEU A CA 1
ATOM 644 C C . LEU A 1 83 ? 12.766 9.156 4.5 1 89.88 83 LEU A C 1
ATOM 646 O O . LEU A 1 83 ? 11.82 9.109 3.715 1 89.88 83 LEU A O 1
ATOM 650 N N . ARG A 1 84 ? 13.367 8.109 5.035 1 93.25 84 ARG A N 1
ATOM 651 C CA . ARG A 1 84 ? 12.844 6.758 4.863 1 93.25 84 ARG A CA 1
ATOM 652 C C . ARG A 1 84 ? 12.805 6.012 6.195 1 93.25 84 ARG A C 1
ATOM 654 O O . ARG A 1 84 ? 13.539 6.348 7.121 1 93.25 84 ARG A O 1
ATOM 661 N N . PRO A 1 85 ? 11.875 5.031 6.289 1 92.19 85 PRO A N 1
ATOM 662 C CA . PRO A 1 85 ? 11.875 4.234 7.52 1 92.19 85 PRO A CA 1
ATOM 663 C C . PRO A 1 85 ? 13.211 3.555 7.789 1 92.19 85 PRO A C 1
ATOM 665 O O . PRO A 1 85 ? 13.883 3.111 6.852 1 92.19 85 PRO A O 1
ATOM 668 N N . ILE A 1 86 ? 13.5 3.414 9.039 1 93.94 86 ILE A N 1
ATOM 669 C CA . ILE A 1 86 ? 14.734 2.756 9.453 1 93.94 86 ILE A CA 1
ATOM 670 C C . ILE A 1 86 ? 14.617 1.251 9.211 1 93.94 86 ILE A C 1
ATOM 672 O O . ILE A 1 86 ? 13.664 0.616 9.664 1 93.94 86 ILE A O 1
ATOM 676 N N . MET A 1 87 ? 15.547 0.744 8.469 1 94 87 MET A N 1
ATOM 677 C CA . MET A 1 87 ? 15.578 -0.7 8.258 1 94 87 MET A CA 1
ATOM 678 C C . MET A 1 87 ? 16.156 -1.416 9.469 1 94 87 MET A C 1
ATOM 680 O O . MET A 1 87 ? 17.297 -1.146 9.867 1 94 87 MET A O 1
ATOM 684 N N . PRO A 1 88 ? 15.391 -2.314 10.047 1 91.12 88 PRO A N 1
ATOM 685 C CA . PRO A 1 88 ? 15.961 -3.057 11.18 1 91.12 88 PRO A CA 1
ATOM 686 C C . PRO A 1 88 ? 17.141 -3.93 10.773 1 91.12 88 PRO A C 1
ATOM 688 O O . PRO A 1 88 ? 17.203 -4.41 9.641 1 91.12 88 PRO A O 1
ATOM 691 N N . ALA A 1 89 ? 18.016 -4.227 11.711 1 90.62 89 ALA A N 1
ATOM 692 C CA . ALA A 1 89 ? 19.234 -5.004 11.461 1 90.62 89 ALA A CA 1
ATOM 693 C C . ALA A 1 89 ? 18.891 -6.465 11.188 1 90.62 89 ALA A C 1
ATOM 695 O O . ALA A 1 89 ? 19.656 -7.172 10.531 1 90.62 89 ALA A O 1
ATOM 696 N N . ASP A 1 90 ? 17.75 -6.93 11.617 1 89.94 90 ASP A N 1
ATOM 697 C CA . ASP A 1 90 ? 17.406 -8.344 11.492 1 89.94 90 ASP A CA 1
ATOM 698 C C . ASP A 1 90 ? 16.594 -8.594 10.227 1 89.94 90 ASP A C 1
ATOM 700 O O . ASP A 1 90 ? 16.188 -9.727 9.953 1 89.94 90 ASP A O 1
ATOM 704 N N . CYS A 1 91 ? 16.328 -7.582 9.508 1 90 91 CYS A N 1
ATOM 705 C CA . CYS A 1 91 ? 15.68 -7.785 8.219 1 90 91 CYS A CA 1
ATOM 706 C C . CYS A 1 91 ? 16.578 -8.555 7.262 1 90 91 CYS A C 1
ATOM 708 O O . CYS A 1 91 ? 17.75 -8.203 7.09 1 90 91 CYS A O 1
ATOM 710 N N . PRO A 1 92 ? 16.078 -9.625 6.66 1 88.81 92 PRO A N 1
ATOM 711 C CA . PRO A 1 92 ? 16.891 -10.328 5.668 1 88.81 92 PRO A CA 1
ATOM 712 C C . PRO A 1 92 ? 17.469 -9.398 4.602 1 88.81 92 PRO A C 1
ATOM 714 O O . PRO A 1 92 ? 16.734 -8.586 4.031 1 88.81 92 PRO A O 1
ATOM 717 N N . PRO A 1 93 ? 18.734 -9.539 4.32 1 92.31 93 PRO A N 1
ATOM 718 C CA . PRO A 1 93 ? 19.406 -8.594 3.436 1 92.31 93 PRO A CA 1
ATOM 719 C C . PRO A 1 93 ? 18.734 -8.469 2.074 1 92.31 93 PRO A C 1
ATOM 721 O O . PRO A 1 93 ? 18.594 -7.359 1.548 1 92.31 93 PRO A O 1
ATOM 724 N N . ALA A 1 94 ? 18.328 -9.609 1.535 1 90.62 94 ALA A N 1
ATOM 725 C CA . ALA A 1 94 ? 17.703 -9.57 0.212 1 90.62 94 ALA A CA 1
ATOM 726 C C . ALA A 1 94 ? 16.422 -8.75 0.231 1 90.62 94 ALA A C 1
ATOM 728 O O . ALA A 1 94 ? 16.141 -8.008 -0.711 1 90.62 94 ALA A O 1
ATOM 729 N N . LEU A 1 95 ? 15.703 -8.883 1.246 1 91.94 95 LEU A N 1
ATOM 730 C CA . LEU A 1 95 ? 14.461 -8.125 1.394 1 91.94 95 LEU A CA 1
ATOM 731 C C . LEU A 1 95 ? 14.758 -6.641 1.613 1 91.94 95 LEU A C 1
ATOM 733 O O . LEU A 1 95 ? 14.109 -5.781 1.008 1 91.94 95 LEU A O 1
ATOM 737 N N . ALA A 1 96 ? 15.719 -6.383 2.453 1 94.31 96 ALA A N 1
ATOM 738 C CA . ALA A 1 96 ? 16.125 -5 2.701 1 94.31 96 ALA A CA 1
ATOM 739 C C . ALA A 1 96 ? 16.578 -4.32 1.409 1 94.31 96 ALA A C 1
ATOM 741 O O . ALA A 1 96 ? 16.203 -3.178 1.141 1 94.31 96 ALA A O 1
ATOM 742 N N . ASP A 1 97 ? 17.312 -5.039 0.629 1 95.12 97 ASP A N 1
ATOM 743 C CA . ASP A 1 97 ? 17.797 -4.504 -0.64 1 95.12 97 ASP A CA 1
ATOM 744 C C . ASP A 1 97 ? 16.641 -4.195 -1.584 1 95.12 97 ASP A C 1
ATOM 746 O O . ASP A 1 97 ? 16.641 -3.17 -2.27 1 95.12 97 ASP A O 1
ATOM 750 N N . LEU A 1 98 ? 15.711 -5.078 -1.636 1 94.44 98 LEU A N 1
ATOM 751 C CA . LEU A 1 98 ? 14.547 -4.871 -2.492 1 94.44 98 LEU A CA 1
ATOM 752 C C . LEU A 1 98 ? 13.758 -3.641 -2.057 1 94.44 98 LEU A C 1
ATOM 754 O O . LEU A 1 98 ? 13.383 -2.811 -2.889 1 94.44 98 LEU A O 1
ATOM 758 N N . ILE A 1 99 ? 13.508 -3.516 -0.785 1 95.25 99 ILE A N 1
ATOM 759 C CA . ILE A 1 99 ? 12.758 -2.385 -0.251 1 95.25 99 ILE A CA 1
ATOM 760 C C . ILE A 1 99 ? 13.477 -1.081 -0.585 1 95.25 99 ILE A C 1
ATOM 762 O O . ILE A 1 99 ? 12.867 -0.141 -1.099 1 95.25 99 ILE A O 1
ATOM 766 N N . ARG A 1 100 ? 14.727 -1.068 -0.41 1 96.12 100 ARG A N 1
ATOM 767 C CA . ARG A 1 100 ? 15.508 0.133 -0.677 1 96.12 100 ARG A CA 1
ATOM 768 C C . ARG A 1 100 ? 15.477 0.488 -2.16 1 96.12 100 ARG A C 1
ATOM 770 O O . ARG A 1 100 ? 15.375 1.662 -2.521 1 96.12 100 ARG A O 1
ATOM 777 N N . ALA A 1 101 ? 15.602 -0.51 -2.969 1 96.12 101 ALA A N 1
ATOM 778 C CA . ALA A 1 101 ? 15.547 -0.273 -4.41 1 96.12 101 ALA A CA 1
ATOM 779 C C . ALA A 1 101 ? 14.195 0.314 -4.812 1 96.12 101 ALA A C 1
ATOM 781 O O . ALA A 1 101 ? 14.125 1.184 -5.684 1 96.12 101 ALA A O 1
ATOM 782 N N . CYS A 1 102 ? 13.195 -0.142 -4.215 1 94 102 CYS A N 1
ATOM 783 C CA . CYS A 1 102 ? 11.844 0.238 -4.598 1 94 102 CYS A CA 1
ATOM 784 C C . CYS A 1 102 ? 11.508 1.639 -4.098 1 94 102 CYS A C 1
ATOM 786 O O . CYS A 1 102 ? 10.648 2.314 -4.66 1 94 102 CYS A O 1
ATOM 788 N N . TRP A 1 103 ? 12.164 2.09 -2.984 1 92.81 103 TRP A N 1
ATOM 789 C CA . TRP A 1 103 ? 11.805 3.42 -2.5 1 92.81 103 TRP A CA 1
ATOM 790 C C . TRP A 1 103 ? 12.875 4.441 -2.869 1 92.81 103 TRP A C 1
ATOM 792 O O . TRP A 1 103 ? 12.938 5.52 -2.279 1 92.81 103 TRP A O 1
ATOM 802 N N . GLU A 1 104 ? 13.719 4.031 -3.803 1 93 104 GLU A N 1
ATOM 803 C CA . GLU A 1 104 ? 14.734 4.953 -4.312 1 93 104 GLU A CA 1
ATOM 804 C C . GLU A 1 104 ? 14.125 6.312 -4.641 1 93 104 GLU A C 1
ATOM 806 O O . GLU A 1 104 ? 13.016 6.391 -5.18 1 93 104 GLU A O 1
ATOM 811 N N . ASP A 1 105 ? 14.828 7.387 -4.383 1 88 105 ASP A N 1
ATOM 812 C CA . ASP A 1 105 ? 14.32 8.75 -4.516 1 88 105 ASP A CA 1
ATOM 813 C C . ASP A 1 105 ? 14.016 9.078 -5.977 1 88 105 ASP A C 1
ATOM 815 O O . ASP A 1 105 ? 13.016 9.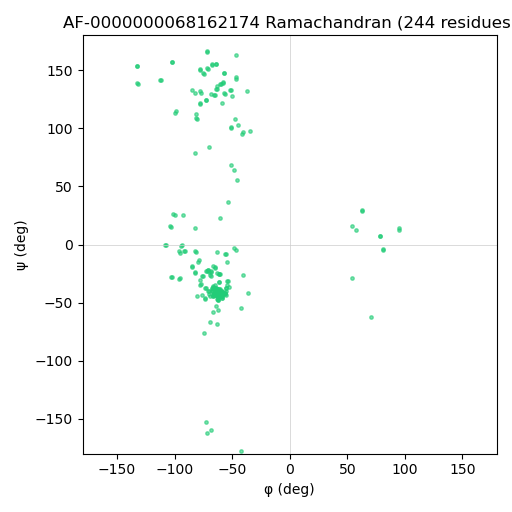734 -6.277 1 88 105 ASP A O 1
ATOM 819 N N . ALA A 1 106 ? 14.93 8.68 -6.836 1 87.44 106 ALA A N 1
ATOM 820 C CA . ALA A 1 106 ? 14.703 8.883 -8.266 1 87.44 106 ALA A CA 1
ATOM 821 C C . ALA A 1 106 ? 13.797 7.793 -8.836 1 87.44 106 ALA A C 1
ATOM 823 O O . ALA A 1 106 ? 14.203 6.637 -8.961 1 87.44 106 ALA A O 1
ATOM 824 N N . PRO A 1 107 ? 12.578 8.109 -9.164 1 87.12 107 PRO A N 1
ATOM 825 C CA . PRO A 1 107 ? 11.641 7.086 -9.625 1 87.12 107 PRO A CA 1
ATOM 826 C C . PRO A 1 107 ? 12.188 6.258 -10.781 1 87.12 107 PRO A C 1
ATOM 828 O O . PRO A 1 107 ? 11.898 5.062 -10.875 1 87.12 107 PRO A O 1
ATOM 831 N N . GLU A 1 108 ? 12.938 6.875 -11.688 1 88.19 108 GLU A N 1
ATOM 832 C CA . GLU A 1 108 ? 13.453 6.176 -12.867 1 88.19 108 GLU A CA 1
ATOM 833 C C . GLU A 1 108 ? 14.445 5.086 -12.469 1 88.19 108 GLU A C 1
ATOM 835 O O . GLU A 1 108 ? 14.734 4.188 -13.266 1 88.19 108 GLU A O 1
ATOM 840 N N . MET A 1 109 ? 15.008 5.145 -11.25 1 92.81 109 MET A N 1
ATOM 841 C CA . MET A 1 109 ? 15.984 4.164 -10.781 1 92.81 109 MET A CA 1
ATOM 842 C C . MET A 1 109 ? 15.297 3.012 -10.055 1 92.81 109 MET A C 1
ATOM 844 O O . MET A 1 109 ? 15.938 2.016 -9.719 1 92.81 109 MET A O 1
ATOM 848 N N . ARG A 1 110 ? 14.031 3.094 -9.859 1 93.06 110 ARG A N 1
ATOM 849 C CA . ARG A 1 110 ? 13.305 2.008 -9.219 1 93.06 110 ARG A CA 1
ATOM 850 C C . ARG A 1 110 ? 13.102 0.839 -10.18 1 93.06 110 ARG A C 1
ATOM 852 O O . ARG A 1 110 ? 13.008 1.034 -11.391 1 93.06 110 ARG A O 1
ATOM 859 N N . PRO A 1 111 ? 13.102 -0.283 -9.648 1 94.19 111 PRO A N 1
ATOM 860 C CA . PRO A 1 111 ? 12.969 -1.454 -10.516 1 94.19 111 PRO A CA 1
ATOM 861 C C . PRO A 1 111 ? 11.586 -1.546 -11.172 1 94.19 111 PRO A C 1
ATOM 863 O O . PRO A 1 111 ? 10.625 -0.959 -10.672 1 94.19 111 PRO A O 1
ATOM 866 N N . SER A 1 112 ? 11.57 -2.203 -12.266 1 91.38 112 SER A N 1
ATOM 867 C CA . SER A 1 112 ? 10.305 -2.561 -12.898 1 91.38 112 SER A CA 1
ATOM 868 C C . SER A 1 112 ? 9.594 -3.662 -12.117 1 91.38 112 SER A C 1
ATOM 870 O O . SER A 1 112 ? 10.188 -4.297 -11.25 1 91.38 112 SER A O 1
ATOM 872 N N . PHE A 1 113 ? 8.328 -3.854 -12.43 1 87.94 113 PHE A N 1
ATOM 873 C CA . PHE A 1 113 ? 7.57 -4.922 -11.789 1 87.94 113 PHE A CA 1
ATOM 874 C C . PHE A 1 113 ? 8.219 -6.277 -12.047 1 87.94 113 PHE A C 1
ATOM 876 O O . PHE A 1 113 ? 8.32 -7.105 -11.141 1 87.94 113 PHE A O 1
ATOM 883 N N . GLN A 1 114 ? 8.672 -6.477 -13.25 1 88.44 114 GLN A N 1
ATOM 884 C CA . GLN A 1 114 ? 9.336 -7.73 -13.594 1 88.44 114 GLN A CA 1
ATOM 885 C C . GLN A 1 114 ? 10.602 -7.93 -12.766 1 88.44 114 GLN A C 1
ATOM 887 O O . GLN A 1 114 ? 10.875 -9.031 -12.297 1 88.44 114 GLN A O 1
ATOM 892 N N . GLN A 1 115 ? 11.344 -6.91 -12.594 1 91.56 115 GLN A N 1
ATOM 893 C CA . GLN A 1 115 ? 12.555 -6.98 -11.789 1 91.56 115 GLN A CA 1
ATOM 894 C C . GLN A 1 115 ? 12.227 -7.289 -10.328 1 91.56 115 GLN A C 1
ATOM 896 O O . GLN A 1 115 ? 12.953 -8.031 -9.664 1 91.56 115 GLN A O 1
ATOM 901 N N . ILE A 1 116 ? 11.164 -6.727 -9.836 1 91.12 116 ILE A N 1
ATOM 902 C CA . ILE A 1 116 ? 10.719 -6.977 -8.469 1 91.12 116 ILE A CA 1
ATOM 903 C C . ILE A 1 116 ? 10.367 -8.453 -8.305 1 91.12 116 ILE A C 1
ATOM 905 O O . ILE A 1 116 ? 10.789 -9.094 -7.336 1 91.12 116 ILE A O 1
ATOM 909 N N . LEU A 1 117 ? 9.648 -9.023 -9.242 1 86.56 117 LEU A N 1
ATOM 910 C CA . LEU A 1 117 ? 9.258 -10.43 -9.18 1 86.56 117 LEU A CA 1
ATOM 911 C C . LEU A 1 117 ? 10.484 -11.336 -9.18 1 86.56 117 LEU A C 1
ATOM 913 O O . LEU A 1 117 ? 10.523 -12.336 -8.461 1 86.56 117 LEU A O 1
ATOM 917 N N . GLU A 1 118 ? 11.43 -10.977 -9.938 1 88.44 118 GLU A N 1
ATOM 918 C CA . GLU A 1 118 ? 12.664 -11.758 -9.984 1 88.44 118 GLU A CA 1
ATOM 919 C C . GLU A 1 118 ? 13.391 -11.727 -8.648 1 88.44 118 GLU A C 1
ATOM 921 O O . GLU A 1 118 ? 13.875 -12.758 -8.172 1 88.44 118 GLU A O 1
ATOM 926 N N . LYS A 1 119 ? 13.422 -10.586 -8.094 1 88.81 119 LYS A N 1
ATOM 927 C CA . LYS A 1 119 ? 14.094 -10.453 -6.809 1 88.81 119 LYS A CA 1
ATOM 928 C C . LYS A 1 119 ? 13.344 -11.203 -5.711 1 88.81 119 LYS A C 1
ATOM 930 O O . LYS A 1 119 ? 13.953 -11.781 -4.816 1 88.81 119 LYS A O 1
ATOM 935 N N . LEU A 1 120 ? 12.047 -11.141 -5.797 1 84.75 120 LEU A N 1
ATOM 936 C CA . LEU A 1 120 ? 11.242 -11.844 -4.809 1 84.75 120 LEU A CA 1
ATOM 937 C C . LEU A 1 120 ? 11.398 -13.359 -4.941 1 84.75 120 LEU A C 1
ATOM 939 O O . LEU A 1 120 ? 11.359 -14.078 -3.945 1 84.75 120 LEU A O 1
ATOM 943 N N . SER A 1 121 ? 11.516 -13.828 -6.16 1 81.06 121 SER A N 1
ATOM 944 C CA . SER A 1 121 ? 11.727 -15.25 -6.41 1 81.06 121 SER A CA 1
ATOM 945 C C . SER A 1 121 ? 13.023 -15.734 -5.77 1 81.06 121 SER A C 1
ATOM 947 O O . SER A 1 121 ? 13.117 -16.891 -5.348 1 81.06 121 SER A O 1
ATOM 949 N N . ASP A 1 122 ? 13.883 -14.836 -5.602 1 77.56 122 ASP A N 1
ATOM 950 C CA . ASP A 1 122 ? 15.18 -15.172 -5.02 1 77.56 122 ASP A CA 1
ATOM 951 C C . ASP A 1 122 ? 15.094 -15.227 -3.494 1 77.56 122 ASP A C 1
ATOM 953 O O . ASP A 1 122 ? 15.984 -15.773 -2.838 1 77.56 122 ASP A O 1
ATOM 957 N N . LEU A 1 123 ? 14.102 -14.5 -2.93 1 74.25 123 LEU A N 1
ATOM 958 C CA . LEU A 1 123 ? 13.938 -14.477 -1.48 1 74.25 123 LEU A CA 1
ATOM 959 C C . LEU A 1 123 ? 13.422 -15.812 -0.965 1 74.25 123 LEU A C 1
ATOM 961 O O . LEU A 1 123 ? 13.602 -16.141 0.209 1 74.25 123 LEU A O 1
ATOM 965 N N . GLY A 1 124 ? 12.477 -16.5 -1.639 1 61.12 124 GLY A N 1
ATOM 966 C CA . GLY A 1 124 ? 12 -17.812 -1.228 1 61.12 124 GLY A CA 1
ATOM 967 C C . GLY A 1 124 ? 12.992 -18.922 -1.521 1 61.12 124 GLY A C 1
ATOM 968 O O . GLY A 1 124 ? 13.938 -18.734 -2.295 1 61.12 124 GLY A O 1
ATOM 969 N N . MET B 1 1 ? -8.969 -1.909 36.281 1 20.31 1 MET B N 1
ATOM 970 C CA . MET B 1 1 ? -7.598 -2.17 35.844 1 20.31 1 MET B CA 1
ATOM 971 C C . MET B 1 1 ? -7.465 -2.014 34.312 1 20.31 1 MET B C 1
ATOM 973 O O . MET B 1 1 ? -8.25 -2.58 33.562 1 20.31 1 MET B O 1
ATOM 977 N N . CYS B 1 2 ? -7.07 -0.829 33.656 1 18.92 2 CYS B N 1
ATOM 978 C CA . CYS B 1 2 ? -7.531 -0.004 32.562 1 18.92 2 CYS B CA 1
ATOM 979 C C . CYS B 1 2 ? -7.07 -0.579 31.219 1 18.92 2 CYS B C 1
ATOM 981 O O . CYS B 1 2 ? -5.867 -0.691 30.969 1 18.92 2 CYS B O 1
ATOM 983 N N . SER B 1 3 ? -7.734 -1.66 30.641 1 21.34 3 SER B N 1
ATOM 984 C CA . SER B 1 3 ? -7.828 -2.557 29.5 1 21.34 3 SER B CA 1
ATOM 985 C C . SER B 1 3 ? -7.758 -1.78 28.188 1 21.34 3 SER B C 1
ATOM 987 O O . SER B 1 3 ? -8.695 -1.055 27.828 1 21.34 3 SER B O 1
ATOM 989 N N . TRP B 1 4 ? -6.73 -0.967 27.906 1 22.92 4 TRP B N 1
ATOM 990 C CA . TRP B 1 4 ? -6.293 0.183 27.125 1 22.92 4 TRP B CA 1
ATOM 991 C C . TRP B 1 4 ? -6.371 -0.116 25.625 1 22.92 4 TRP B C 1
ATOM 993 O O . TRP B 1 4 ? -5.902 0.673 24.812 1 22.92 4 TRP B O 1
ATOM 1003 N N . ILE B 1 5 ? -6.664 -1.322 25.25 1 26.55 5 ILE B N 1
ATOM 1004 C CA . ILE B 1 5 ? -6.742 -1.939 23.922 1 26.55 5 ILE B CA 1
ATOM 1005 C C . ILE B 1 5 ? -7.684 -1.136 23.031 1 26.55 5 ILE B C 1
ATOM 1007 O O . ILE B 1 5 ? -7.949 -1.521 21.891 1 26.55 5 ILE B O 1
ATOM 1011 N N . THR B 1 6 ? -8.578 -0.201 23.453 1 24.86 6 THR B N 1
ATOM 1012 C CA . THR B 1 6 ? -9.758 0.519 22.984 1 24.86 6 THR B CA 1
ATOM 1013 C C . THR B 1 6 ? -9.398 1.466 21.844 1 24.86 6 THR B C 1
ATOM 1015 O O . THR B 1 6 ? -10.258 1.813 21.031 1 24.86 6 THR B O 1
ATOM 1018 N N . ASN B 1 7 ? -8.477 2.393 22.078 1 26.8 7 ASN B N 1
ATOM 1019 C CA . ASN B 1 7 ? -8.609 3.719 21.484 1 26.8 7 ASN B CA 1
ATOM 1020 C C . ASN B 1 7 ? -8.43 3.678 19.969 1 26.8 7 ASN B C 1
ATOM 1022 O O . ASN B 1 7 ? -7.648 2.879 19.453 1 26.8 7 ASN B O 1
ATOM 1026 N N . GLY B 1 8 ? -9.445 4.332 19.172 1 28.45 8 GLY B N 1
ATOM 1027 C CA . GLY B 1 8 ? -9.969 4.512 17.828 1 28.45 8 GLY B CA 1
ATOM 1028 C C . GLY B 1 8 ? -8.906 4.898 16.812 1 28.45 8 GLY B C 1
ATOM 1029 O O . GLY B 1 8 ? -8.328 5.984 16.906 1 28.45 8 GLY B O 1
ATOM 1030 N N . LEU B 1 9 ? -8.039 4.039 16.5 1 30.59 9 LEU B N 1
ATOM 1031 C CA . LEU B 1 9 ? -7.02 4.43 15.523 1 30.59 9 LEU B CA 1
ATOM 1032 C C . LEU B 1 9 ? -7.633 5.258 14.398 1 30.59 9 LEU B C 1
ATOM 1034 O O . LEU B 1 9 ? -8.602 4.832 13.766 1 30.59 9 LEU B O 1
ATOM 1038 N N . PRO B 1 10 ? -7.555 6.547 14.477 1 29.28 10 PRO B N 1
ATOM 1039 C CA . PRO B 1 10 ? -8.312 7.461 13.617 1 29.28 10 PRO B CA 1
ATOM 1040 C C . PRO B 1 10 ? -8.188 7.117 12.133 1 29.28 10 PRO B C 1
ATOM 1042 O O . PRO B 1 10 ? -7.172 6.562 11.711 1 29.28 10 PRO B O 1
ATOM 1045 N N . SER B 1 11 ? -9.297 6.965 11.344 1 30.17 11 SER B N 1
ATOM 1046 C CA . SER B 1 11 ? -9.836 6.672 10.023 1 30.17 11 SER B CA 1
ATOM 1047 C C . SER B 1 11 ? -9.016 7.344 8.93 1 30.17 11 SER B C 1
ATOM 1049 O O . SER B 1 11 ? -9.047 6.918 7.773 1 30.17 11 SER B O 1
ATOM 1051 N N . PHE B 1 12 ? -8.352 8.422 9.219 1 30.05 12 PHE B N 1
ATOM 1052 C CA . PHE B 1 12 ? -7.836 9.461 8.336 1 30.05 12 PHE B CA 1
ATOM 1053 C C . PHE B 1 12 ? -6.562 9 7.637 1 30.05 12 PHE B C 1
ATOM 1055 O O . PHE B 1 12 ? -6.281 9.406 6.508 1 30.05 12 PHE B O 1
ATOM 1062 N N . ALA B 1 13 ? -5.754 8.164 8.227 1 30.56 13 ALA B N 1
ATOM 1063 C CA . ALA B 1 13 ? -4.387 7.898 7.789 1 30.56 13 ALA B CA 1
ATOM 1064 C C . ALA B 1 13 ? -4.371 7.246 6.41 1 30.56 13 ALA B C 1
ATOM 1066 O O . ALA B 1 13 ? -3.418 7.418 5.645 1 30.56 13 ALA B O 1
ATOM 1067 N N . ILE B 1 14 ? -5.289 6.461 6.117 1 31.81 14 ILE B N 1
ATOM 1068 C CA . ILE B 1 14 ? -5.344 5.598 4.941 1 31.81 14 ILE B CA 1
ATOM 1069 C C . ILE B 1 14 ? -5.539 6.441 3.688 1 31.81 14 ILE B C 1
ATOM 1071 O O . ILE B 1 14 ? -5.105 6.059 2.598 1 31.81 14 ILE B O 1
ATOM 1075 N N . SER B 1 15 ? -6.066 7.586 3.754 1 31.89 15 SER B N 1
ATOM 1076 C CA . SER B 1 15 ? -6.609 8.258 2.58 1 31.89 15 SER B CA 1
ATOM 1077 C C . SER B 1 15 ? -5.508 8.914 1.755 1 31.89 15 SER B C 1
ATOM 1079 O O . SER B 1 15 ? -5.566 8.914 0.523 1 31.89 15 SER B O 1
ATOM 1081 N N . GLU B 1 16 ? -4.496 9.633 2.373 1 33.16 16 GLU B N 1
ATOM 1082 C CA . GLU B 1 16 ? -3.604 10.57 1.703 1 33.16 16 GLU B CA 1
ATOM 1083 C C . GLU B 1 16 ? -2.537 9.844 0.892 1 33.16 16 GLU B C 1
ATOM 1085 O O . GLU B 1 16 ? -1.801 10.469 0.123 1 33.16 16 GLU B O 1
ATOM 1090 N N . MET B 1 17 ? -1.926 8.883 1.295 1 32.16 17 MET B N 1
ATOM 1091 C CA . MET B 1 17 ? -0.737 8.312 0.664 1 32.16 17 MET B CA 1
ATOM 1092 C C . MET B 1 17 ? -0.839 8.391 -0.856 1 32.16 17 MET B C 1
ATOM 1094 O O . MET B 1 17 ? 0.175 8.344 -1.555 1 32.16 17 MET B O 1
ATOM 1098 N N . THR B 1 18 ? -1.995 8.102 -1.434 1 35.38 18 THR B N 1
ATOM 1099 C CA . THR B 1 18 ? -2.158 8.156 -2.883 1 35.38 18 THR B CA 1
ATOM 1100 C C . THR B 1 18 ? -2.67 9.523 -3.318 1 35.38 18 THR B C 1
ATOM 1102 O O . THR B 1 18 ? -2.998 9.727 -4.488 1 35.38 18 THR B O 1
ATOM 1105 N N . GLY B 1 19 ? -2.447 10.742 -2.531 1 33.09 19 GLY B N 1
ATOM 1106 C CA . GLY B 1 19 ? -3.139 12.008 -2.725 1 33.09 19 GLY B CA 1
ATOM 1107 C C . GLY B 1 19 ? -4.594 11.961 -2.303 1 33.09 19 GLY B C 1
ATOM 1108 O O . GLY B 1 19 ? -5.242 13 -2.17 1 33.09 19 GLY B O 1
ATOM 1109 N N . LEU B 1 20 ? -5.562 11.211 -2.807 1 35.94 20 LEU B N 1
ATOM 1110 C CA . LEU B 1 20 ? -7.008 11.344 -2.666 1 35.94 20 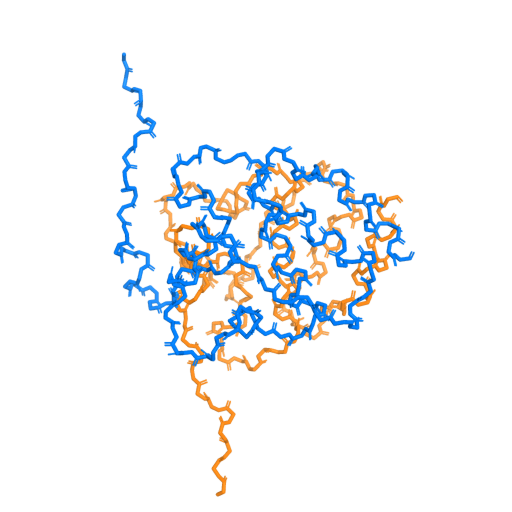LEU B CA 1
ATOM 1111 C C . LEU B 1 20 ? -7.457 10.938 -1.266 1 35.94 20 LEU B C 1
ATOM 1113 O O . LEU B 1 20 ? -6.676 10.375 -0.496 1 35.94 20 LEU B O 1
ATOM 1117 N N . GLY B 1 21 ? -8.836 10.406 -1.015 1 36.16 21 GLY B N 1
ATOM 1118 C CA . GLY B 1 21 ? -9.875 9.789 -0.201 1 36.16 21 GLY B CA 1
ATOM 1119 C C . GLY B 1 21 ? -9.375 8.625 0.632 1 36.16 21 GLY B C 1
ATOM 1120 O O . GLY B 1 21 ? -8.172 8.367 0.686 1 36.16 21 GLY B O 1
ATOM 1121 N N . THR B 1 22 ? -10.32 8.055 1.312 1 45.94 22 THR B N 1
ATOM 1122 C CA . THR B 1 22 ? -10.273 6.773 2.004 1 45.94 22 THR B CA 1
ATOM 1123 C C . THR B 1 22 ? -9.398 5.781 1.246 1 45.94 22 THR B C 1
ATOM 1125 O O . THR B 1 22 ? -9.68 5.461 0.088 1 45.94 22 THR B O 1
ATOM 1128 N N . PRO B 1 23 ? -7.863 5.645 1.783 1 56.03 23 PRO B N 1
ATOM 1129 C CA . PRO B 1 23 ? -6.996 4.805 0.955 1 56.03 23 PRO B CA 1
ATOM 1130 C C . PRO B 1 23 ? -7.645 3.475 0.583 1 56.03 23 PRO B C 1
ATOM 1132 O O . PRO B 1 23 ? -8.312 2.855 1.416 1 56.03 23 PRO B O 1
ATOM 1135 N N . LEU B 1 24 ? -8.047 3.26 -0.627 1 56.44 24 LEU B N 1
ATOM 1136 C CA . LEU B 1 24 ? -8.5 1.998 -1.203 1 56.44 24 LEU B CA 1
ATOM 1137 C C . LEU B 1 24 ? -7.547 0.863 -0.842 1 56.44 24 LEU B C 1
ATOM 1139 O O . LEU B 1 24 ? -7.863 -0.31 -1.059 1 56.44 24 LEU B O 1
ATOM 1143 N N . TYR B 1 25 ? -6.398 1.267 -0.126 1 62.25 25 TYR B N 1
ATOM 1144 C CA . TYR B 1 25 ? -5.426 0.25 0.26 1 62.25 25 TYR B CA 1
ATOM 1145 C C . TYR B 1 25 ? -5.68 -0.232 1.684 1 62.25 25 TYR B C 1
ATOM 1147 O O . TYR B 1 25 ? -5.074 -1.21 2.131 1 62.25 25 TYR B O 1
ATOM 1155 N N . MET B 1 26 ? -6.629 0.463 2.363 1 64.31 26 MET B N 1
ATOM 1156 C CA . MET B 1 26 ? -6.914 0.098 3.748 1 64.31 26 MET B CA 1
ATOM 1157 C C . MET B 1 26 ? -7.766 -1.167 3.812 1 64.31 26 MET B C 1
ATOM 1159 O O . MET B 1 26 ? -8.734 -1.311 3.061 1 64.31 26 MET B O 1
ATOM 1163 N N . ALA B 1 27 ? -7.254 -2.076 4.676 1 63.03 27 ALA B N 1
ATOM 1164 C CA . ALA B 1 27 ? -8.047 -3.289 4.871 1 63.03 27 ALA B CA 1
ATOM 1165 C C . ALA B 1 27 ? -9.453 -2.955 5.363 1 63.03 27 ALA B C 1
ATOM 1167 O O . ALA B 1 27 ? -9.625 -2.068 6.203 1 63.03 27 ALA B O 1
ATOM 1168 N N . PRO B 1 28 ? -10.414 -3.643 4.855 1 62.78 28 PRO B N 1
ATOM 1169 C CA . PRO B 1 28 ? -11.812 -3.379 5.211 1 62.78 28 PRO B CA 1
ATOM 1170 C C . PRO B 1 28 ? -12.062 -3.441 6.719 1 62.78 28 PRO B C 1
ATOM 1172 O O . PRO B 1 28 ? -12.859 -2.664 7.25 1 62.78 28 PRO B O 1
ATOM 1175 N N . GLU B 1 29 ? -11.43 -4.355 7.469 1 68.62 29 GLU B N 1
ATOM 1176 C CA . GLU B 1 29 ? -11.68 -4.555 8.891 1 68.62 29 GLU B CA 1
ATOM 1177 C C . GLU B 1 29 ? -11.195 -3.363 9.711 1 68.62 29 GLU B C 1
ATOM 1179 O O . GLU B 1 29 ? -11.57 -3.209 10.875 1 68.62 29 GLU B O 1
ATOM 1184 N N . MET B 1 30 ? -10.273 -2.598 9.188 1 63.78 30 MET B N 1
ATOM 1185 C CA . MET B 1 30 ? -9.789 -1.414 9.891 1 63.78 30 MET B CA 1
ATOM 1186 C C . MET B 1 30 ? -10.914 -0.402 10.086 1 63.78 30 MET B C 1
ATOM 1188 O O . MET B 1 30 ? -10.836 0.445 10.977 1 63.78 30 MET B O 1
ATOM 1192 N N . LEU B 1 31 ? -11.922 -0.505 9.188 1 59.44 31 LEU B N 1
ATOM 1193 C CA . LEU B 1 31 ? -13.102 0.342 9.328 1 59.44 31 LEU B CA 1
ATOM 1194 C C . LEU B 1 31 ? -14.047 -0.221 10.383 1 59.44 31 LEU B C 1
ATOM 1196 O O . LEU B 1 31 ? -14.93 0.489 10.875 1 59.44 31 LEU B O 1
ATOM 1200 N N . GLN B 1 32 ? -13.766 -1.468 10.688 1 59.72 32 GLN B N 1
ATOM 1201 C CA . GLN B 1 32 ? -14.664 -2.152 11.617 1 59.72 32 GLN B CA 1
ATOM 1202 C C . GLN B 1 32 ? -14.078 -2.174 13.031 1 59.72 32 GLN B C 1
ATOM 1204 O O . GLN B 1 32 ? -14.609 -2.854 13.914 1 59.72 32 GLN B O 1
ATOM 1209 N N . THR B 1 33 ? -13.164 -1.276 13.57 1 53.03 33 THR B N 1
ATOM 1210 C CA . THR B 1 33 ? -12.586 -1.167 14.898 1 53.03 33 THR B CA 1
ATOM 1211 C C . THR B 1 33 ? -11.875 -2.459 15.289 1 53.03 33 THR B C 1
ATOM 1213 O O . THR B 1 33 ? -11.672 -2.732 16.469 1 53.03 33 THR B O 1
ATOM 1216 N N . ARG B 1 34 ? -11.648 -3.287 14.484 1 50.62 34 ARG B N 1
ATOM 1217 C CA . ARG B 1 34 ? -11.039 -4.555 14.867 1 50.62 34 ARG B CA 1
ATOM 1218 C C . ARG B 1 34 ? -9.523 -4.422 14.984 1 50.62 34 ARG B C 1
ATOM 1220 O O . ARG B 1 34 ? -8.914 -3.596 14.305 1 50.62 34 ARG B O 1
ATOM 1227 N N . HIS B 1 35 ? -8.922 -4.922 16.172 1 49.97 35 HIS B N 1
ATOM 1228 C CA . HIS B 1 35 ? -7.48 -5.008 16.359 1 49.97 35 HIS B CA 1
ATOM 1229 C C . HIS B 1 35 ? -6.812 -5.719 15.188 1 49.97 35 HIS B C 1
ATOM 1231 O O . HIS B 1 35 ? -7.281 -6.77 14.742 1 49.97 35 HIS B O 1
ATOM 1237 N N . TYR B 1 36 ? -6.277 -4.836 14.375 1 57.09 36 TYR B N 1
ATOM 1238 C CA . TYR B 1 36 ? -5.758 -5.586 13.234 1 57.09 36 TYR B CA 1
ATOM 1239 C C . TYR B 1 36 ? -4.254 -5.809 13.367 1 57.09 36 TYR B C 1
ATOM 1241 O O . TYR B 1 36 ? -3.537 -4.945 13.883 1 57.09 36 TYR B O 1
ATOM 1249 N N . GLY B 1 37 ? -3.842 -7.031 13.539 1 59.84 37 GLY B N 1
ATOM 1250 C CA . GLY B 1 37 ? -2.461 -7.484 13.531 1 59.84 37 GLY B CA 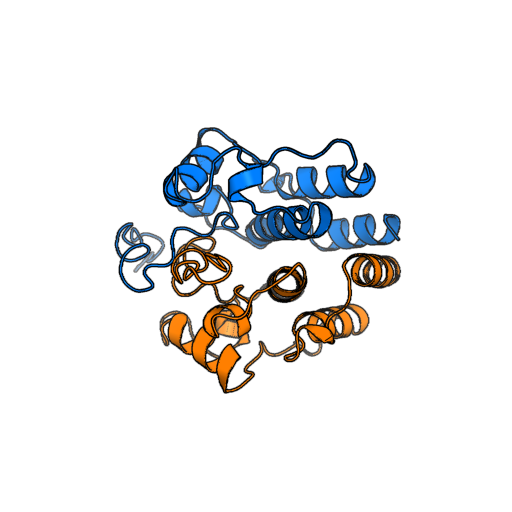1
ATOM 1251 C C . GLY B 1 37 ? -1.811 -7.391 12.164 1 59.84 37 GLY B C 1
ATOM 1252 O O . GLY B 1 37 ? -2.182 -6.543 11.352 1 59.84 37 GLY B O 1
ATOM 1253 N N . ALA B 1 38 ? -0.836 -8.039 11.922 1 65.06 38 ALA B N 1
ATOM 1254 C CA . ALA B 1 38 ? 0.034 -8.109 10.75 1 65.06 38 ALA B CA 1
ATOM 1255 C C . ALA B 1 38 ? -0.766 -8.438 9.492 1 65.06 38 ALA B C 1
ATOM 1257 O O . ALA B 1 38 ? -0.324 -8.148 8.375 1 65.06 38 ALA B O 1
ATOM 1258 N N . LYS B 1 39 ? -2.102 -8.789 9.711 1 79.31 39 LYS B N 1
ATOM 1259 C CA . LYS B 1 39 ? -2.85 -9.289 8.562 1 79.31 39 LYS B CA 1
ATOM 1260 C C . LYS B 1 39 ? -3.438 -8.148 7.742 1 79.31 39 LYS B C 1
ATOM 1262 O O . LYS B 1 39 ? -3.801 -8.336 6.582 1 79.31 39 LYS B O 1
ATOM 1267 N N . ILE B 1 40 ? -3.549 -6.98 8.352 1 78.88 40 ILE B N 1
ATOM 1268 C CA . ILE B 1 40 ? -4.109 -5.844 7.629 1 78.88 40 ILE B CA 1
ATOM 1269 C C . ILE B 1 40 ? -3.15 -5.414 6.523 1 78.88 40 ILE B C 1
ATOM 1271 O O . ILE B 1 40 ? -3.582 -4.91 5.48 1 78.88 40 ILE B O 1
ATOM 1275 N N . ASP B 1 41 ? -1.861 -5.66 6.695 1 82.06 41 ASP B N 1
ATOM 1276 C CA . ASP B 1 41 ? -0.862 -5.289 5.695 1 82.06 41 ASP B CA 1
ATOM 1277 C C . ASP B 1 41 ? -0.952 -6.191 4.469 1 82.06 41 ASP B C 1
ATOM 1279 O O . ASP B 1 41 ? -0.582 -5.785 3.363 1 82.06 41 ASP B O 1
ATOM 1283 N N . CYS B 1 42 ? -1.522 -7.379 4.711 1 88.44 42 CYS B N 1
ATOM 1284 C CA . CYS B 1 42 ? -1.716 -8.289 3.588 1 88.44 42 CYS B CA 1
ATOM 1285 C C . CYS B 1 42 ? -2.662 -7.688 2.555 1 88.44 42 CYS B C 1
ATOM 1287 O O . CYS B 1 42 ? -2.412 -7.777 1.351 1 88.44 42 CYS B O 1
ATOM 1289 N N . TYR B 1 43 ? -3.709 -7.105 3.068 1 88.25 43 TYR B N 1
ATOM 1290 C CA . TYR B 1 43 ? -4.688 -6.496 2.176 1 88.25 43 TYR B CA 1
ATOM 1291 C C . TYR B 1 43 ? -4.062 -5.359 1.375 1 88.25 43 TYR B C 1
ATOM 1293 O O . TYR B 1 43 ? -4.211 -5.297 0.152 1 88.25 43 TYR B O 1
ATOM 1301 N N . SER B 1 44 ? -3.352 -4.492 2.059 1 84.19 44 SER B N 1
ATOM 1302 C CA . SER B 1 44 ? -2.672 -3.391 1.389 1 84.19 44 SER B CA 1
ATOM 1303 C C . SER B 1 44 ? -1.678 -3.9 0.351 1 84.19 44 SER B C 1
ATOM 1305 O O . SER B 1 44 ? -1.56 -3.332 -0.736 1 84.19 44 SER B O 1
ATOM 1307 N N . PHE B 1 45 ? -0.999 -4.945 0.727 1 87.81 45 PHE B N 1
ATOM 1308 C CA . PHE B 1 45 ? -0.045 -5.578 -0.177 1 87.81 45 PHE B CA 1
ATOM 1309 C C . PHE B 1 45 ? -0.733 -6.035 -1.458 1 87.81 45 PHE B C 1
ATOM 1311 O O . PHE B 1 45 ? -0.245 -5.773 -2.559 1 87.81 45 PHE B O 1
ATOM 1318 N N . ALA B 1 46 ? -1.858 -6.676 -1.306 1 92.44 46 ALA B N 1
ATOM 1319 C CA . ALA B 1 46 ? -2.615 -7.156 -2.459 1 92.44 46 ALA B CA 1
ATOM 1320 C C . ALA B 1 46 ? -3.025 -5.996 -3.365 1 92.44 46 ALA B C 1
ATOM 1322 O O . ALA B 1 46 ? -2.908 -6.086 -4.59 1 92.44 46 ALA B O 1
ATOM 1323 N N . MET B 1 47 ? -3.486 -4.93 -2.793 1 88.75 47 MET B N 1
ATOM 1324 C CA . MET B 1 47 ? -3.971 -3.789 -3.566 1 88.75 47 MET B CA 1
ATOM 1325 C C . MET B 1 47 ? -2.842 -3.16 -4.375 1 88.75 47 MET B C 1
ATOM 1327 O O . MET B 1 47 ? -3.023 -2.826 -5.547 1 88.75 47 MET B O 1
ATOM 1331 N N . VAL B 1 48 ? -1.7 -3.014 -3.764 1 87.44 48 VAL B N 1
ATOM 1332 C CA . VAL B 1 48 ? -0.548 -2.443 -4.453 1 87.44 48 VAL B CA 1
ATOM 1333 C C . VAL B 1 48 ? -0.087 -3.391 -5.559 1 87.44 48 VAL B C 1
ATOM 1335 O O . VAL B 1 48 ? 0.217 -2.955 -6.672 1 87.44 48 VAL B O 1
ATOM 1338 N N . LEU B 1 49 ? -0.023 -4.656 -5.262 1 89.75 49 LEU B N 1
ATOM 1339 C CA . LEU B 1 49 ? 0.386 -5.645 -6.254 1 89.75 49 LEU B CA 1
ATOM 1340 C C . LEU B 1 49 ? -0.564 -5.641 -7.449 1 89.75 49 LEU B C 1
ATOM 1342 O O . LEU B 1 49 ? -0.128 -5.754 -8.594 1 89.75 49 LEU B O 1
ATOM 1346 N N . TRP B 1 50 ? -1.853 -5.504 -7.188 1 89.56 50 TRP B N 1
ATOM 1347 C CA . TRP B 1 50 ? -2.842 -5.438 -8.258 1 89.56 50 TRP B CA 1
ATOM 1348 C C . TRP B 1 50 ? -2.557 -4.266 -9.195 1 89.56 50 TRP B C 1
ATOM 1350 O O . TRP B 1 50 ? -2.547 -4.426 -10.414 1 89.56 50 TRP B O 1
ATOM 1360 N N . GLN B 1 51 ? -2.256 -3.166 -8.625 1 86.88 51 GLN B N 1
ATOM 1361 C CA . GLN B 1 51 ? -1.97 -1.976 -9.422 1 86.88 51 GLN B CA 1
ATOM 1362 C C . GLN B 1 51 ? -0.7 -2.156 -10.25 1 86.88 51 GLN B C 1
ATOM 1364 O O . GLN B 1 51 ? -0.662 -1.792 -11.43 1 86.88 51 GLN B O 1
ATOM 1369 N N . MET B 1 52 ? 0.256 -2.715 -9.617 1 87.69 52 MET B N 1
ATOM 1370 C CA . MET B 1 52 ? 1.532 -2.898 -10.305 1 87.69 52 MET B CA 1
ATOM 1371 C C . MET B 1 52 ? 1.394 -3.883 -11.461 1 87.69 52 MET B C 1
ATOM 1373 O O . MET B 1 52 ? 2.002 -3.697 -12.516 1 87.69 52 MET B O 1
ATOM 1377 N N . CYS B 1 53 ? 0.617 -4.863 -11.25 1 87.19 53 CYS B N 1
ATOM 1378 C CA . CYS B 1 53 ? 0.481 -5.91 -12.25 1 87.19 53 CYS B CA 1
ATOM 1379 C C . CYS B 1 53 ? -0.413 -5.453 -13.398 1 87.19 53 CYS B C 1
ATOM 1381 O O . CYS B 1 53 ? -0.175 -5.809 -14.555 1 87.19 53 CYS B O 1
ATOM 1383 N N . THR B 1 54 ? -1.424 -4.648 -13.109 1 86.88 54 THR B N 1
ATOM 1384 C CA . THR B 1 54 ? -2.412 -4.289 -14.117 1 86.88 54 THR B CA 1
ATOM 1385 C C . THR B 1 54 ? -2.064 -2.951 -14.766 1 86.88 54 THR B C 1
ATOM 1387 O O . THR B 1 54 ? -2.482 -2.672 -15.891 1 86.88 54 THR B O 1
ATOM 1390 N N . GLY B 1 55 ? -1.42 -2.145 -13.977 1 82.62 55 GLY B N 1
ATOM 1391 C CA . GLY B 1 55 ? -1.136 -0.792 -14.43 1 82.62 55 GLY B CA 1
ATOM 1392 C C . GLY B 1 55 ? -2.328 0.139 -14.32 1 82.62 55 GLY B C 1
ATOM 1393 O O . GLY B 1 55 ? -2.289 1.268 -14.812 1 82.62 55 GLY B O 1
ATOM 1394 N N . LYS B 1 56 ? -3.336 -0.334 -13.734 1 83.12 56 LYS B N 1
ATOM 1395 C CA . LYS B 1 56 ? -4.566 0.443 -13.602 1 83.12 56 LYS B CA 1
ATOM 1396 C C . LYS B 1 56 ? -4.695 1.022 -12.195 1 83.12 56 LYS B C 1
ATOM 1398 O O . LYS B 1 56 ? -4.125 0.487 -11.242 1 83.12 56 LYS B O 1
ATOM 1403 N N . LYS B 1 57 ? -5.465 2.07 -12.109 1 80.25 57 LYS B N 1
ATOM 1404 C CA . LYS B 1 57 ? -5.785 2.627 -10.797 1 80.25 57 LYS B CA 1
ATOM 1405 C C . LYS B 1 57 ? -6.852 1.796 -10.086 1 80.25 57 LYS B C 1
ATOM 1407 O O . LYS B 1 57 ? -7.707 1.193 -10.742 1 80.25 57 LYS B O 1
ATOM 1412 N N . LEU B 1 58 ? -6.793 1.787 -8.797 1 84.12 58 LEU B N 1
ATOM 1413 C CA . LEU B 1 58 ? -7.727 0.979 -8.023 1 84.12 58 LEU B CA 1
ATOM 1414 C C . LEU B 1 58 ? -9.164 1.408 -8.289 1 84.12 58 LEU B C 1
ATOM 1416 O O . LEU B 1 58 ? -10.062 0.567 -8.375 1 84.12 58 LEU B O 1
ATOM 1420 N N . MET B 1 59 ? -9.383 2.689 -8.43 1 81.25 59 MET B N 1
ATOM 1421 C CA . MET B 1 59 ? -10.742 3.162 -8.695 1 81.25 59 MET B CA 1
ATOM 1422 C C . MET B 1 59 ? -11.305 2.502 -9.945 1 81.25 59 MET B C 1
ATOM 1424 O O . MET B 1 59 ? -12.461 2.072 -9.953 1 81.25 59 MET B O 1
ATOM 1428 N N . ASP B 1 60 ? -10.477 2.422 -10.945 1 83.31 60 ASP B N 1
ATOM 1429 C CA . ASP B 1 60 ? -10.875 1.742 -12.172 1 83.31 60 ASP B CA 1
ATOM 1430 C C . ASP B 1 60 ? -11.109 0.254 -11.922 1 83.31 60 ASP B C 1
ATOM 1432 O O . ASP B 1 60 ? -12.062 -0.325 -12.461 1 83.31 60 ASP B O 1
ATOM 1436 N N . GLY B 1 61 ? -10.242 -0.32 -11.148 1 87.81 61 GLY B N 1
ATOM 1437 C CA . GLY B 1 61 ? -10.367 -1.732 -10.828 1 87.81 61 GLY B CA 1
ATOM 1438 C C . GLY B 1 61 ? -11.656 -2.064 -10.094 1 87.81 61 GLY B C 1
ATOM 1439 O O . GLY B 1 61 ? -12.195 -3.166 -10.242 1 87.81 61 GLY B O 1
ATOM 1440 N N . PHE B 1 62 ? -12.117 -1.138 -9.305 1 87.69 62 PHE B N 1
ATOM 1441 C CA . PHE B 1 62 ? -13.352 -1.331 -8.555 1 87.69 62 PHE B CA 1
ATOM 1442 C C . PHE B 1 62 ? -14.57 -1.039 -9.422 1 87.69 62 PHE B C 1
ATOM 1444 O O . PHE B 1 62 ? -15.703 -1.252 -9 1 87.69 62 PHE B O 1
ATOM 1451 N N . GLY B 1 63 ? -14.266 -0.562 -10.625 1 85.56 63 GLY B N 1
ATOM 1452 C CA . GLY B 1 63 ? -15.344 -0.354 -11.578 1 85.56 63 GLY B CA 1
ATOM 1453 C C . GLY B 1 63 ? -15.875 1.065 -11.578 1 85.56 63 GLY B C 1
ATOM 1454 O O . GLY B 1 63 ? -17 1.316 -12.039 1 85.56 63 GLY B O 1
ATOM 1455 N N . PHE B 1 64 ? -15.156 1.946 -10.945 1 82.06 64 PHE B N 1
ATOM 1456 C CA . PHE B 1 64 ? -15.617 3.326 -10.875 1 82.06 64 PHE B CA 1
ATOM 1457 C C . PHE B 1 64 ? -14.711 4.25 -11.68 1 82.06 64 PHE B C 1
ATOM 1459 O O . PHE B 1 64 ? -13.5 4.023 -11.758 1 82.06 64 PHE B O 1
ATOM 1466 N N . ASP B 1 65 ? -15.328 5.199 -12.32 1 75.81 65 ASP B N 1
ATOM 1467 C CA . ASP B 1 65 ? -14.539 6.254 -12.945 1 75.81 65 ASP B CA 1
ATOM 1468 C C . ASP B 1 65 ? -13.93 7.184 -11.891 1 75.81 65 ASP B C 1
ATOM 1470 O O . ASP B 1 65 ? -14.516 7.391 -10.828 1 75.81 65 ASP B O 1
ATOM 1474 N N . LYS B 1 66 ? -12.898 7.625 -12.406 1 64.62 66 LYS B N 1
ATOM 1475 C CA . LYS B 1 66 ? -12.258 8.578 -11.5 1 64.62 66 LYS B CA 1
ATOM 1476 C C . LYS B 1 66 ? -13.211 9.711 -11.133 1 64.62 66 LYS B C 1
ATOM 1478 O O . LYS B 1 66 ? -13.977 10.188 -11.969 1 64.62 66 LYS B O 1
ATOM 1483 N N . ASP B 1 67 ? -13.352 10.016 -9.922 1 58.81 67 ASP B N 1
ATOM 1484 C CA . ASP B 1 67 ? -14.086 11.172 -9.43 1 58.81 67 ASP B CA 1
ATOM 1485 C C . ASP B 1 67 ? -15.586 10.898 -9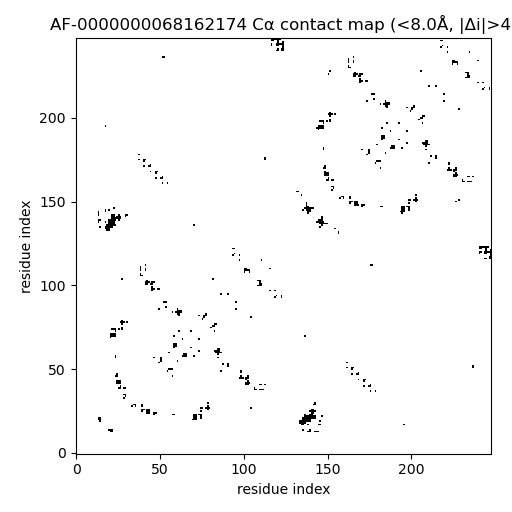.391 1 58.81 67 ASP B C 1
ATOM 1487 O O . ASP B 1 67 ? -16.375 11.766 -9.008 1 58.81 67 ASP B O 1
ATOM 1491 N N . SER B 1 68 ? -15.945 9.773 -9.867 1 69.94 68 SER B N 1
ATOM 1492 C CA . SER B 1 68 ? -17.375 9.484 -9.867 1 69.94 68 SER B CA 1
ATOM 1493 C C . SER B 1 68 ? -17.891 9.18 -8.469 1 69.94 68 SER B C 1
ATOM 1495 O O . SER B 1 68 ? -19.031 9.492 -8.133 1 69.94 68 SER B O 1
ATOM 1497 N N . VAL B 1 69 ? -17.094 8.523 -7.754 1 69.69 69 VAL B N 1
ATOM 1498 C CA . VAL B 1 69 ? -17.484 8.156 -6.398 1 69.69 69 VAL B CA 1
ATOM 1499 C C . VAL B 1 69 ? -16.375 8.5 -5.418 1 69.69 69 VAL B C 1
ATOM 1501 O O . VAL B 1 69 ? -15.188 8.305 -5.723 1 69.69 69 VAL B O 1
ATOM 1504 N N . PRO B 1 70 ? -16.766 9.031 -4.316 1 69.56 70 PRO B N 1
ATOM 1505 C CA . PRO B 1 70 ? -15.742 9.25 -3.295 1 69.56 70 PRO B CA 1
ATOM 1506 C C . PRO B 1 70 ? -15.055 7.953 -2.865 1 69.56 70 PRO B C 1
ATOM 1508 O O . PRO B 1 70 ? -15.711 6.918 -2.725 1 69.56 70 PRO B O 1
ATOM 1511 N N . PRO B 1 71 ? -13.82 7.934 -2.701 1 71.38 71 PRO B N 1
ATOM 1512 C CA . PRO B 1 71 ? -13.078 6.734 -2.305 1 71.38 71 PRO B CA 1
ATOM 1513 C C . PRO B 1 71 ? -13.625 6.098 -1.028 1 71.38 71 PRO B C 1
ATOM 1515 O O . PRO B 1 71 ? -13.594 4.875 -0.882 1 71.38 71 PRO B O 1
ATOM 1518 N N . MET B 1 72 ? -14.133 6.875 -0.18 1 72.25 72 MET B N 1
ATOM 1519 C CA . MET B 1 72 ? -14.68 6.344 1.065 1 72.25 72 MET B CA 1
ATOM 1520 C C . MET B 1 72 ? -15.867 5.422 0.791 1 72.25 72 MET B C 1
ATOM 1522 O O . MET B 1 72 ? -16.062 4.434 1.498 1 72.25 72 MET B O 1
ATOM 1526 N N . ARG B 1 73 ? -16.625 5.785 -0.135 1 75.31 73 ARG B N 1
ATOM 1527 C CA . ARG B 1 73 ? -17.734 4.926 -0.505 1 75.31 73 ARG B CA 1
ATOM 1528 C C . ARG B 1 73 ? -17.25 3.58 -1.027 1 75.31 73 ARG B C 1
ATOM 1530 O O . ARG B 1 73 ? -17.875 2.547 -0.777 1 75.31 73 ARG B O 1
ATOM 1537 N N . VAL B 1 74 ? -16.188 3.627 -1.751 1 76.62 74 VAL B N 1
ATOM 1538 C CA . VAL B 1 74 ? -15.617 2.391 -2.27 1 76.62 74 VAL B CA 1
ATOM 1539 C C . VAL B 1 74 ? -15.07 1.55 -1.118 1 76.62 74 VAL B C 1
ATOM 1541 O O . VAL B 1 74 ? -15.258 0.33 -1.09 1 76.62 74 VAL B O 1
ATOM 1544 N N . ALA B 1 75 ? -14.43 2.215 -0.145 1 75 75 ALA B N 1
ATOM 1545 C CA . ALA B 1 75 ? -13.938 1.514 1.037 1 75 75 ALA B CA 1
ATOM 1546 C C . ALA B 1 75 ? -15.078 0.851 1.801 1 75 75 ALA B C 1
ATOM 1548 O O . ALA B 1 75 ? -14.938 -0.275 2.285 1 75 75 ALA B O 1
ATOM 1549 N N . PHE B 1 76 ? -16.141 1.559 1.886 1 76.12 76 PHE B N 1
ATOM 1550 C CA . PHE B 1 76 ? -17.328 1.012 2.551 1 76.12 76 PHE B CA 1
ATOM 1551 C C . PHE B 1 76 ? -17.828 -0.219 1.813 1 76.12 76 PHE B C 1
ATOM 1553 O O . PHE B 1 76 ? -18.188 -1.224 2.439 1 76.12 76 PHE B O 1
ATOM 1560 N N . LYS B 1 77 ? -17.875 -0.102 0.541 1 81.88 77 LYS B N 1
ATOM 1561 C CA . LYS B 1 77 ? -18.328 -1.233 -0.261 1 81.88 77 LYS B CA 1
ATOM 1562 C C . LYS B 1 77 ? -17.391 -2.422 -0.127 1 81.88 77 LYS B C 1
ATOM 1564 O O . LYS B 1 77 ? -17.828 -3.572 -0.083 1 81.88 77 LYS B O 1
ATOM 1569 N N . ALA B 1 78 ? -16.109 -2.135 -0.109 1 83 78 ALA B N 1
ATOM 1570 C CA . ALA B 1 78 ? -15.133 -3.201 0.118 1 83 78 ALA B CA 1
ATOM 1571 C C . ALA B 1 78 ? -15.367 -3.881 1.465 1 83 78 ALA B C 1
ATOM 1573 O O . ALA B 1 78 ? -15.234 -5.102 1.584 1 83 78 ALA B O 1
ATOM 1574 N N . CYS B 1 79 ? -15.664 -3.098 2.434 1 80.62 79 CYS B N 1
ATOM 1575 C CA . CYS B 1 79 ? -15.828 -3.596 3.795 1 80.62 79 CYS B CA 1
ATOM 1576 C C . CYS B 1 79 ? -17.141 -4.359 3.939 1 80.62 79 CYS B C 1
ATOM 1578 O O . CYS B 1 79 ? -17.156 -5.484 4.441 1 80.62 79 CYS B O 1
ATOM 1580 N N . TYR B 1 80 ? -18.203 -3.828 3.447 1 82.94 80 TYR B N 1
ATOM 1581 C CA . TYR B 1 80 ? -19.516 -4.352 3.791 1 82.94 80 TYR B CA 1
ATOM 1582 C C . TYR B 1 80 ? -20.078 -5.199 2.656 1 82.94 80 TYR B C 1
ATOM 1584 O O . TYR B 1 80 ? -20.891 -6.098 2.889 1 82.94 80 TYR B O 1
ATOM 1592 N N . GLU B 1 81 ? -19.656 -4.883 1.463 1 88.56 81 GLU B N 1
ATOM 1593 C CA . GLU B 1 81 ? -20.141 -5.648 0.322 1 88.56 81 GLU B CA 1
ATOM 1594 C C . GLU B 1 81 ? -19.062 -6.555 -0.248 1 88.56 81 GLU B C 1
ATOM 1596 O O . GLU B 1 81 ? -19.25 -7.184 -1.29 1 88.56 81 GLU B O 1
ATOM 1601 N N . LYS B 1 82 ? -17.859 -6.562 0.303 1 90.38 82 LYS B N 1
ATOM 1602 C CA . LYS B 1 82 ? -16.734 -7.414 -0.07 1 90.38 82 LYS B CA 1
ATOM 1603 C C . LYS B 1 82 ? -16.297 -7.148 -1.507 1 90.38 82 LYS B C 1
ATOM 1605 O O . LYS B 1 82 ? -15.898 -8.07 -2.219 1 90.38 82 LYS B O 1
ATOM 1610 N N . LEU B 1 83 ? -16.531 -5.902 -1.914 1 89.81 83 LEU B N 1
ATOM 1611 C CA . LEU B 1 83 ? -16.094 -5.492 -3.244 1 89.81 83 LEU B CA 1
ATOM 1612 C C . LEU B 1 83 ? -14.57 -5.555 -3.357 1 89.81 83 LEU B C 1
ATOM 1614 O O . LEU B 1 83 ? -13.859 -5.133 -2.443 1 89.81 83 LEU B O 1
ATOM 1618 N N . ARG B 1 84 ? -14.141 -6.148 -4.461 1 93.19 84 ARG B N 1
ATOM 1619 C CA . ARG B 1 84 ? -12.711 -6.199 -4.777 1 93.19 84 ARG B CA 1
ATOM 1620 C C . ARG B 1 84 ? -12.461 -5.789 -6.227 1 93.19 84 ARG B C 1
ATOM 1622 O O . ARG B 1 84 ? -13.359 -5.875 -7.066 1 93.19 84 ARG B O 1
ATOM 1629 N N . PRO B 1 85 ? -11.242 -5.258 -6.5 1 92.56 85 PRO B N 1
ATOM 1630 C CA . PRO B 1 85 ? -10.93 -4.938 -7.895 1 92.56 85 PRO B CA 1
ATOM 1631 C C . PRO B 1 85 ? -11.062 -6.145 -8.82 1 92.56 85 PRO B C 1
ATOM 1633 O O . PRO B 1 85 ? -10.734 -7.27 -8.43 1 92.56 85 PRO B O 1
ATOM 1636 N N . ILE B 1 86 ? -11.453 -5.863 -10.023 1 93.75 86 ILE B N 1
ATOM 1637 C CA . ILE B 1 86 ? -11.594 -6.91 -11.031 1 93.75 86 ILE B CA 1
ATOM 1638 C C . ILE B 1 86 ? -10.211 -7.379 -11.484 1 93.75 86 ILE B C 1
ATOM 1640 O O . ILE B 1 86 ? -9.375 -6.566 -11.875 1 93.75 86 ILE B O 1
ATOM 1644 N N . MET B 1 87 ? -10.008 -8.648 -11.367 1 94 87 MET B N 1
ATOM 1645 C CA . MET B 1 87 ? -8.758 -9.211 -11.859 1 94 87 MET B CA 1
ATOM 1646 C C . MET B 1 87 ? -8.789 -9.367 -13.383 1 94 87 MET B C 1
ATOM 1648 O O . MET B 1 87 ? -9.672 -10.039 -13.922 1 94 87 MET B O 1
ATOM 1652 N N . PRO B 1 88 ? -7.852 -8.719 -14.062 1 91.12 88 PRO B N 1
ATOM 1653 C CA . PRO B 1 88 ? -7.828 -8.898 -15.516 1 91.12 88 PRO B CA 1
ATOM 1654 C C . PRO B 1 88 ? -7.531 -10.344 -15.93 1 91.12 88 PRO B C 1
ATOM 1656 O O . PRO B 1 88 ? -6.82 -11.055 -15.211 1 91.12 88 PRO B O 1
ATOM 1659 N N . ALA B 1 89 ? -7.961 -10.727 -17.094 1 90.56 89 ALA B N 1
ATOM 1660 C CA . ALA B 1 89 ? -7.801 -12.094 -17.594 1 90.56 89 ALA B CA 1
ATOM 1661 C C . ALA B 1 89 ? -6.344 -12.375 -17.938 1 90.56 89 ALA B C 1
ATOM 1663 O O . ALA B 1 89 ? -5.914 -13.531 -17.938 1 90.56 89 ALA B O 1
ATOM 1664 N N . ASP B 1 90 ? -5.555 -11.359 -18.188 1 89.94 90 ASP B N 1
ATOM 1665 C CA . ASP B 1 90 ? -4.176 -11.555 -18.625 1 89.94 90 ASP B CA 1
ATOM 1666 C C . ASP B 1 90 ? -3.213 -11.539 -17.438 1 89.94 90 ASP B C 1
ATOM 1668 O O . ASP B 1 90 ? -1.998 -11.656 -17.609 1 89.94 90 ASP B O 1
ATOM 1672 N N . CYS B 1 91 ? -3.742 -11.352 -16.297 1 89.94 91 CYS B N 1
ATOM 1673 C CA . CYS B 1 91 ? -2.891 -11.461 -15.117 1 89.94 91 CYS B CA 1
ATOM 1674 C C . CYS B 1 91 ? -2.393 -12.891 -14.93 1 89.94 91 CYS B C 1
ATOM 1676 O O . CYS B 1 91 ? -3.18 -13.836 -14.977 1 89.94 91 CYS B O 1
ATOM 1678 N N . PRO B 1 92 ? -1.079 -13.07 -14.758 1 88.81 92 PRO B N 1
ATOM 1679 C CA . PRO B 1 92 ? -0.581 -14.422 -14.492 1 88.81 92 PRO B CA 1
ATOM 1680 C C . PRO B 1 92 ? -1.319 -15.102 -13.344 1 88.81 92 PRO B C 1
ATOM 1682 O O . PRO B 1 92 ? -1.491 -14.508 -12.273 1 88.81 92 PRO B O 1
ATOM 1685 N N . PRO B 1 93 ? -1.712 -16.328 -13.539 1 92.31 93 PRO B N 1
ATOM 1686 C CA . PRO B 1 93 ? -2.564 -17 -12.562 1 92.31 93 PRO B CA 1
ATOM 1687 C C . PRO B 1 93 ? -1.955 -17.031 -11.164 1 92.31 93 PRO B C 1
ATOM 1689 O O . PRO B 1 93 ? -2.662 -16.828 -10.172 1 92.31 93 PRO B O 1
ATOM 1692 N N . ALA B 1 94 ? -0.659 -17.297 -11.109 1 90.56 94 ALA B N 1
ATOM 1693 C CA . ALA B 1 94 ? -0.014 -17.375 -9.805 1 90.56 94 ALA B CA 1
ATOM 1694 C C . ALA B 1 94 ? -0.099 -16.047 -9.062 1 90.56 94 ALA B C 1
ATOM 1696 O O . ALA B 1 94 ? -0.311 -16.016 -7.848 1 90.56 94 ALA B O 1
ATOM 1697 N N . LEU B 1 95 ? 0.052 -15.016 -9.766 1 91.94 95 LEU B N 1
ATOM 1698 C CA . LEU B 1 95 ? -0.042 -13.688 -9.172 1 91.94 95 LEU B CA 1
ATOM 1699 C C . LEU B 1 95 ? -1.478 -13.375 -8.766 1 91.94 95 LEU B C 1
ATOM 1701 O O . LEU B 1 95 ? -1.717 -12.852 -7.672 1 91.94 95 LEU B O 1
ATOM 1705 N N . ALA B 1 96 ? -2.383 -13.727 -9.633 1 94.25 96 ALA B N 1
ATOM 1706 C CA . ALA B 1 96 ? -3.797 -13.523 -9.328 1 94.25 96 ALA B CA 1
ATOM 1707 C C . ALA B 1 96 ? -4.199 -14.281 -8.07 1 94.25 96 ALA B C 1
ATOM 1709 O O . ALA B 1 96 ? -4.898 -13.742 -7.207 1 94.25 96 ALA B O 1
ATOM 1710 N N . ASP B 1 97 ? -3.729 -15.477 -7.965 1 95.06 97 ASP B N 1
ATOM 1711 C CA . ASP B 1 97 ? -4.031 -16.297 -6.797 1 95.06 97 ASP B CA 1
ATOM 1712 C C . ASP B 1 97 ? -3.473 -15.672 -5.523 1 95.06 97 ASP B C 1
ATOM 1714 O O . ASP B 1 97 ? -4.133 -15.672 -4.48 1 95.06 97 ASP B O 1
ATOM 1718 N N . LEU B 1 98 ? -2.283 -15.18 -5.605 1 94.44 98 LEU B N 1
ATOM 1719 C CA . LEU B 1 98 ? -1.659 -14.547 -4.453 1 94.44 98 LEU B CA 1
ATOM 1720 C C . LEU B 1 98 ? -2.447 -13.312 -4.02 1 94.44 98 LEU B C 1
ATOM 1722 O O . LEU B 1 98 ? -2.719 -13.133 -2.832 1 94.44 98 LEU B O 1
ATOM 1726 N N . ILE B 1 99 ? -2.805 -12.477 -4.949 1 95.25 99 ILE B N 1
ATOM 1727 C CA . ILE B 1 99 ? -3.551 -11.258 -4.652 1 95.25 99 ILE B CA 1
ATOM 1728 C C . ILE B 1 99 ? -4.879 -11.617 -3.988 1 95.25 99 ILE B C 1
ATOM 1730 O O . ILE B 1 99 ? -5.227 -11.055 -2.947 1 95.25 99 ILE B O 1
ATOM 1734 N N . ARG B 1 100 ? -5.52 -12.578 -4.504 1 96.12 100 ARG B N 1
ATOM 1735 C CA . ARG B 1 100 ? -6.812 -12.984 -3.961 1 96.12 100 ARG B CA 1
ATOM 1736 C C . ARG B 1 100 ? -6.664 -13.539 -2.545 1 96.12 100 ARG B C 1
ATOM 1738 O O . ARG B 1 100 ? -7.492 -13.258 -1.676 1 96.12 100 ARG B O 1
ATOM 1745 N N . ALA B 1 101 ? -5.664 -14.305 -2.357 1 96.12 101 ALA B N 1
ATOM 1746 C CA . ALA B 1 101 ? -5.414 -14.844 -1.023 1 96.12 101 ALA B CA 1
ATOM 1747 C C . ALA B 1 101 ? -5.156 -13.727 -0.02 1 96.12 101 ALA B C 1
ATOM 1749 O O . ALA B 1 101 ? -5.602 -13.797 1.128 1 96.12 101 ALA B O 1
ATOM 1750 N N . CYS B 1 102 ? -4.473 -12.758 -0.432 1 94 102 CYS B N 1
ATOM 1751 C CA . CYS B 1 102 ? -4.043 -11.688 0.459 1 94 102 CYS B CA 1
ATOM 1752 C C . CYS B 1 102 ? -5.199 -10.75 0.78 1 94 102 CYS B C 1
ATOM 1754 O O . CYS B 1 102 ? -5.195 -10.078 1.815 1 94 102 CYS B O 1
ATOM 1756 N N . TRP B 1 103 ? -6.207 -10.641 -0.142 1 92.88 103 TRP B N 1
ATOM 1757 C CA . TRP B 1 103 ? -7.289 -9.711 0.168 1 92.88 103 TRP B CA 1
ATOM 1758 C C . TRP B 1 103 ? -8.531 -10.461 0.631 1 92.88 103 TRP B C 1
ATOM 1760 O O . TRP B 1 103 ? -9.641 -9.914 0.606 1 92.88 103 TRP B O 1
ATOM 1770 N N . GLU B 1 104 ? -8.312 -11.727 0.973 1 93.12 104 GLU B N 1
ATOM 1771 C CA . GLU B 1 104 ? -9.414 -12.516 1.521 1 93.12 104 GLU B CA 1
ATOM 1772 C C . GLU B 1 104 ? -10.164 -11.742 2.598 1 93.12 104 GLU B C 1
ATOM 1774 O O . GLU B 1 104 ? -9.562 -11.047 3.408 1 93.12 104 GLU B O 1
ATOM 1779 N N . ASP B 1 105 ? -11.453 -11.898 2.684 1 88.06 105 ASP B N 1
ATOM 1780 C CA . ASP B 1 105 ? -12.32 -11.125 3.57 1 88.06 105 ASP B CA 1
ATOM 1781 C C . ASP B 1 105 ? -12.023 -11.438 5.035 1 88.06 105 ASP B C 1
ATOM 1783 O O . ASP B 1 105 ? -12.023 -10.539 5.883 1 88.06 105 ASP B O 1
ATOM 1787 N N . ALA B 1 106 ? -11.867 -12.695 5.293 1 87.5 106 ALA B N 1
ATOM 1788 C CA . ALA B 1 106 ? -11.516 -13.094 6.648 1 87.5 106 ALA B CA 1
ATOM 1789 C C . ALA B 1 106 ? -10.016 -12.93 6.895 1 87.5 106 ALA B C 1
ATOM 1791 O O . ALA B 1 106 ? -9.203 -13.688 6.355 1 87.5 106 ALA B O 1
ATOM 1792 N N . PRO B 1 107 ? -9.625 -11.984 7.672 1 87.12 107 PRO B N 1
ATOM 1793 C CA . PRO B 1 107 ? -8.195 -11.719 7.859 1 87.12 107 PRO B CA 1
ATOM 1794 C C . PRO B 1 107 ? -7.418 -12.961 8.297 1 87.12 107 PRO B C 1
ATOM 1796 O O . PRO B 1 107 ? -6.258 -13.133 7.914 1 87.12 107 PRO B O 1
ATOM 1799 N N . GLU B 1 108 ? -8.031 -13.82 9.102 1 88.06 108 GLU B N 1
ATOM 1800 C CA . GLU B 1 108 ? -7.344 -14.992 9.625 1 88.06 108 GLU B CA 1
ATOM 1801 C C . GLU B 1 108 ? -7.008 -15.977 8.508 1 88.06 108 GLU B C 1
ATOM 1803 O O . GLU B 1 108 ? -6.156 -16.859 8.68 1 88.06 108 GLU B O 1
ATOM 1808 N N . MET B 1 109 ? -7.668 -15.875 7.348 1 92.88 109 MET B N 1
ATOM 1809 C CA . MET B 1 109 ? -7.438 -16.781 6.223 1 92.88 109 MET B CA 1
ATOM 1810 C C . MET B 1 109 ? -6.367 -16.219 5.289 1 92.88 109 MET B C 1
ATOM 1812 O O . MET B 1 109 ? -5.93 -16.906 4.363 1 92.88 109 MET B O 1
ATOM 1816 N N . ARG B 1 110 ? -5.914 -15.055 5.523 1 93.25 110 ARG B N 1
ATOM 1817 C CA . ARG B 1 110 ? -4.852 -14.477 4.703 1 93.25 110 ARG B CA 1
ATOM 1818 C C . ARG B 1 110 ? -3.504 -15.109 5.027 1 93.25 110 ARG B C 1
ATOM 1820 O O . ARG B 1 110 ? -3.266 -15.516 6.168 1 93.25 110 ARG B O 1
ATOM 1827 N N . PRO B 1 111 ? -2.713 -15.211 4.074 1 94.25 111 PRO B N 1
ATOM 1828 C CA . PRO B 1 111 ? -1.417 -15.844 4.312 1 94.25 111 PRO B CA 1
ATOM 1829 C C . PRO B 1 111 ? -0.508 -15.023 5.219 1 94.25 111 PRO B C 1
ATOM 1831 O O . PRO B 1 111 ? -0.693 -13.805 5.34 1 94.25 111 PRO B O 1
ATOM 1834 N N . SER B 1 112 ? 0.363 -15.711 5.848 1 91.44 112 SER B N 1
ATOM 1835 C CA . SER B 1 112 ? 1.437 -15.047 6.582 1 91.44 112 SER B CA 1
ATOM 1836 C C . SER B 1 112 ? 2.461 -14.438 5.633 1 91.44 112 SER B C 1
ATOM 1838 O O . SER B 1 112 ? 2.455 -14.727 4.434 1 91.44 112 SER B O 1
ATOM 1840 N N . PHE B 1 113 ? 3.297 -13.594 6.18 1 87.94 113 PHE B N 1
ATOM 1841 C CA . PHE B 1 113 ? 4.355 -12.992 5.375 1 87.94 113 PHE B CA 1
ATOM 1842 C C . PHE B 1 113 ? 5.258 -14.07 4.781 1 87.94 113 PHE B C 1
ATOM 1844 O O . PHE B 1 113 ? 5.641 -13.992 3.613 1 87.94 113 PHE B O 1
ATOM 1851 N N . GLN B 1 114 ? 5.562 -15.062 5.555 1 88.44 114 GLN B N 1
ATOM 1852 C CA . GLN B 1 114 ? 6.398 -16.156 5.082 1 88.44 114 GLN B CA 1
ATOM 1853 C C . GLN B 1 114 ? 5.734 -16.906 3.928 1 88.44 114 GLN B C 1
ATOM 1855 O O . GLN B 1 114 ? 6.391 -17.25 2.945 1 88.44 114 GLN B O 1
ATOM 1860 N N . GLN B 1 115 ? 4.484 -17.141 4.035 1 91.69 115 GLN B N 1
ATOM 1861 C CA . GLN B 1 115 ? 3.746 -17.797 2.969 1 91.69 115 GLN B CA 1
ATOM 1862 C C . GLN B 1 115 ? 3.73 -16.953 1.699 1 91.69 115 GLN B C 1
ATOM 1864 O O . GLN B 1 115 ? 3.809 -17.484 0.59 1 91.69 115 GLN B O 1
ATOM 1869 N N . ILE B 1 116 ? 3.609 -15.664 1.855 1 91.25 116 ILE B N 1
ATOM 1870 C CA . ILE B 1 116 ? 3.631 -14.75 0.721 1 91.25 116 ILE B CA 1
ATOM 1871 C C . ILE B 1 116 ? 4.98 -14.828 0.013 1 91.25 116 ILE B C 1
ATOM 1873 O O . ILE B 1 116 ? 5.039 -14.938 -1.214 1 91.25 116 ILE B O 1
ATOM 1877 N N . LEU B 1 117 ? 6.074 -14.836 0.746 1 86.56 117 LEU B N 1
ATOM 1878 C CA . LEU B 1 117 ? 7.41 -14.914 0.164 1 86.56 117 LEU B CA 1
ATOM 1879 C C . LEU B 1 117 ? 7.594 -16.219 -0.603 1 86.56 117 LEU B C 1
ATOM 1881 O O . LEU B 1 117 ? 8.195 -16.234 -1.678 1 86.56 117 LEU B O 1
ATOM 1885 N N . GLU B 1 118 ? 7.062 -17.25 -0.094 1 88.5 118 GLU B N 1
ATOM 1886 C CA . GLU B 1 118 ? 7.152 -18.547 -0.764 1 88.5 118 GLU B CA 1
ATOM 1887 C C . GLU B 1 118 ? 6.395 -18.531 -2.088 1 88.5 118 GLU B C 1
ATOM 1889 O O . GLU B 1 118 ? 6.895 -19.031 -3.098 1 88.5 118 GLU B O 1
ATOM 1894 N N . LYS B 1 119 ? 5.262 -17.953 -2.043 1 88.88 119 LYS B N 1
ATOM 1895 C CA . LYS B 1 119 ? 4.457 -17.891 -3.258 1 88.88 119 LYS B CA 1
ATOM 1896 C C . LYS B 1 119 ? 5.113 -16.984 -4.301 1 88.88 119 LYS B C 1
ATOM 1898 O O . LYS B 1 119 ? 5.051 -17.266 -5.5 1 88.88 119 LYS B O 1
ATOM 1903 N N . LEU B 1 120 ? 5.695 -15.922 -3.822 1 84.69 120 LEU B N 1
ATOM 1904 C CA . LEU B 1 120 ? 6.371 -15.008 -4.742 1 84.69 120 LEU B CA 1
ATOM 1905 C C . LEU B 1 120 ? 7.594 -15.672 -5.363 1 84.69 120 LEU B C 1
ATOM 1907 O O . LEU B 1 120 ? 7.93 -15.406 -6.52 1 84.69 120 LEU B O 1
ATOM 1911 N N . SER B 1 121 ? 8.281 -16.484 -4.602 1 81.06 121 SER B N 1
ATOM 1912 C CA . SER B 1 121 ? 9.438 -17.219 -5.105 1 81.06 121 SER B CA 1
ATOM 1913 C C . SER B 1 121 ? 9.047 -18.156 -6.242 1 81.06 121 SER B C 1
ATOM 1915 O O . SER B 1 121 ? 9.836 -18.391 -7.152 1 81.06 121 SER B O 1
ATOM 1917 N N . ASP B 1 122 ? 7.852 -18.516 -6.223 1 77.44 122 ASP B N 1
ATOM 1918 C CA . ASP B 1 122 ? 7.355 -19.438 -7.246 1 77.44 122 ASP B CA 1
ATOM 1919 C C . ASP B 1 122 ? 6.992 -18.688 -8.523 1 77.44 122 ASP B C 1
ATOM 1921 O O . ASP B 1 122 ? 6.836 -19.297 -9.586 1 77.44 122 ASP B O 1
ATOM 1925 N N . LEU B 1 123 ? 6.688 -17.359 -8.383 1 74.31 123 LEU B N 1
ATOM 1926 C CA . LEU B 1 123 ? 6.328 -16.547 -9.539 1 74.31 123 LEU B CA 1
ATOM 1927 C C . LEU B 1 123 ? 7.539 -16.312 -10.438 1 74.31 123 LEU B C 1
ATOM 1929 O O . LEU B 1 123 ? 7.387 -16.016 -11.625 1 74.31 123 LEU B O 1
ATOM 1933 N N . GLY B 1 124 ? 8.734 -16.062 -9.922 1 60.84 124 GLY B N 1
ATOM 1934 C CA . GLY B 1 124 ? 9.938 -15.898 -10.727 1 60.84 124 GLY B CA 1
ATOM 1935 C C . GLY B 1 124 ? 10.461 -17.203 -11.281 1 60.84 124 GLY B C 1
ATOM 1936 O O . GLY B 1 124 ? 10.07 -18.281 -10.828 1 60.84 124 GLY B O 1
#

Nearest PDB structures (foldseek):
  3kmu-assembly1_A  TM=8.222E-01  e=8.299E-05  Homo sapiens
  6o5z-assembly2_B  TM=8.511E-01  e=2.432E-04  Homo sapiens
  5cf4-assembly1_A  TM=7.727E-01  e=9.324E-04  Homo sapiens
  4z16-assembly2_B  TM=7.302E-01  e=5.800E-03  Homo sapiens
  6dud-assembly1_A  TM=7.079E-01  e=5.496E-03  Homo sapiens

Organism: Acanthamoeba castellanii (strain ATCC 30010 / Neff) (NCBI:txid1257118)

Secondary structure (DSSP, 8-state):
---TT-----SSHHHHSS-B---TTS-GGGGGT----TTHHHHHHHHHHHHHHH---HHHHTT--TTTS-HHHHHHHHHHS---PPPPTTS-HHHHHHHHHHT-SSGGGSPPHHHHHHHHHHH-/----TT----TBTTTGGGSSSS-TTS-GGGGGT----TTHHHHHHHHHHHHHHH---HHHHTT--TTTS-HHHHHHHHHHS---PPPPTTS-HHHHHHHHHHT-SSGGGSPPHHHHHHHHHHH-

pLDDT: mean 72.17, std 22.83, range [18.2, 96.12]

InterPro domains:
  IPR000719 Protein kinase domain [PS50011] (1-123)
  IPR001245 Serine-threonine/tyrosine-protein kinase, catalytic domain [PF07714] (24-120)
  IPR011009 Protein kinase-like domain superfamily [SSF56112] (15-119)
  IPR051681 Serine/Threonine Kinases and Pseudokinases [PTHR44329] (12-120)

Radius of gyration: 17.33 Å; Cα contacts (8 Å, |Δi|>4): 387; chains: 2; bounding box: 40×43×63 Å

Solvent-accessible surface area (backbone atoms only — not comparable to full-atom values): 13916 Å² total; per-residue (Å²): 128,96,78,82,82,73,85,75,78,72,79,62,71,35,44,61,76,61,58,4,30,35,18,80,42,30,35,42,55,66,77,62,77,48,90,69,62,75,49,43,45,33,23,27,42,21,46,41,50,50,29,58,75,69,68,48,56,65,53,52,32,62,69,36,57,85,84,71,58,62,44,49,59,52,40,48,36,29,45,76,66,62,52,63,60,65,78,62,88,82,51,55,64,69,57,51,52,50,34,51,40,25,52,37,86,53,53,88,73,28,64,51,68,68,54,49,39,46,54,38,20,65,70,73,133,88,80,71,88,68,78,73,76,71,69,1,41,44,8,15,13,80,65,50,47,40,26,76,44,50,34,42,55,67,77,64,77,47,88,66,64,75,47,42,46,32,24,27,43,21,46,42,51,49,28,58,74,68,68,48,55,65,53,54,32,60,71,36,57,84,84,70,57,62,37,46,59,52,38,46,36,29,46,78,65,65,52,65,60,64,77,62,89,82,52,55,64,68,57,51,52,49,33,52,40,25,52,37,86,53,55,88,71,28,64,51,68,68,54,49,40,45,54,37,19,65,69,74

Sequence (248 aa):
MCSWITNGLPSFAISEMTGLGTPLYMAPEMLQTRHYGAKIDCYSFAMVLWQMCTGKKLMDGFGFDKDSVPPMRVAFKACYEKLRPIMPADCPPALADLIRACWEDAPEMRPSFQQILEKLSDLGMCSWITNGLPSFAISEMTGLGTPLYMAPEMLQTRHYGAKIDCYSFAMVLWQMCTGKKLMDGFGFDKDSVPPMRVAFKACYEKLRPIMPADCPPALADLIRACWEDAPEMRPSFQQILEKLSDLG

Foldseek 3Di:
DPPVLDDDPDPPVQCPDVVQADPLLFQLCVNVSDPDDPLRVLSSVLQVLQCVQPVDDQCVQLPHDPPRDTVVVSSNCCNPVVGGGDRDPPRDPLSVVLSCLSNPNPSVSRDDPVVSVVSVVVVD/DCPPLQDLPDQPPLAPPVDGARNPLFQLCNVVSDPDDPLRVLSSVLQVLQCVQPVDDQCVQLPHDPPRDGVVVVSNCCNPVVGGGDRDPPRDPLSVVLSCLSNPNPSVSRDDPVVSVVSVVVVD